Protein AF-A0A4R5VNE0-F1 (afdb_monomer_lite)

Sequence (208 aa):
MSFNKTAIFIFLSCILTQPATAQRQPKVSLSIEEKYRENFSKGFDPVEFLIIDNAGISSDTQGFDPKNGIFIMRLSNNSSTQYFYCAELNMLLKNGYHLESVNINTIRSGNADYFIVHMMRPIEYKDEITTCRLGRADEKSYLISVSNNKLKIIDRDFPKCGSSAEVIKTDDKIGYTVTDIFGGSVTDFLIINGKLEKQPTRLIEQEK

pLDDT: mean 75.96, std 16.78, range [35.69, 95.69]

Secondary structure (DSSP, 8-state):
----------------------PPPP---HHHHHHHHHHHHTSSS---EEEEETTS-BTTSTT--GGG-EEEEEP-SSS--EEEE-HHHHHHHHTT-EEEESSTT-EEETTEEEEEEEEEE-GGG-SS---BTTTB-EEEEEEEEEETTEEEEEESSSSPTTEEEEEEE-SS-EEEEEEETTTTEEEEEEEETTEEEEPPPEE-----

Foldseek 3Di:
DDDDDDDDDDPPPPPPPPPPPPPDQAPEDPVLLVVVLVVQVPDPFRQQKFKADSHRHTLPDPPGDPPRHIWIWGRDPPDDIATHGDPVVSVVVVLQKGWDDWGQEWWDDDQKIKIKTKIFHAPVSDPDPPDPPPPGTHIWMFIWMAGPSDIDTQDTQVPHRQWDWDFDDDPPFTFTWIARNPQQKTWTWTQDPNHTRIDDIDHNPDPD

Radius of gyration: 22.51 Å; chains: 1; bounding box: 47×83×71 Å

Structure (mmCIF, N/CA/C/O backbone):
data_AF-A0A4R5VNE0-F1
#
_entry.id   AF-A0A4R5VNE0-F1
#
loop_
_atom_site.group_PDB
_atom_site.id
_atom_site.type_symbol
_atom_site.label_atom_id
_atom_site.label_alt_id
_atom_site.label_comp_id
_atom_site.label_asym_id
_atom_site.label_entity_id
_atom_site.label_seq_id
_atom_site.pdbx_PDB_ins_code
_atom_site.Cartn_x
_atom_site.Cartn_y
_atom_site.Cartn_z
_atom_site.occupancy
_atom_site.B_iso_or_equiv
_atom_site.auth_seq_id
_atom_site.auth_comp_id
_atom_site.auth_asym_id
_atom_site.auth_atom_id
_atom_site.pdbx_PDB_model_num
ATOM 1 N N . MET A 1 1 ? -2.948 -65.669 36.071 1.00 37.44 1 MET A N 1
ATOM 2 C CA . MET A 1 1 ? -1.699 -65.052 35.574 1.00 37.44 1 MET A CA 1
ATOM 3 C C . MET A 1 1 ? -1.979 -64.403 34.230 1.00 37.44 1 MET A C 1
ATOM 5 O O . MET A 1 1 ? -2.619 -65.034 33.406 1.00 37.44 1 MET A O 1
ATOM 9 N N . SER A 1 2 ? -1.461 -63.187 34.039 1.00 36.97 2 SER A N 1
ATOM 10 C CA . SER A 1 2 ? -1.307 -62.480 32.758 1.00 36.97 2 SER A CA 1
ATOM 11 C C . SER A 1 2 ? -2.535 -61.784 32.143 1.00 36.97 2 SER A C 1
ATOM 13 O O . SER A 1 2 ? -3.227 -62.313 31.280 1.00 36.97 2 SER A O 1
ATOM 15 N N . PHE A 1 3 ? -2.708 -60.526 32.562 1.00 36.22 3 PHE A N 1
ATOM 16 C CA . PHE A 1 3 ? -3.395 -59.443 31.852 1.00 36.22 3 PHE A CA 1
ATOM 17 C C . PHE A 1 3 ? -2.715 -59.151 30.505 1.00 36.22 3 PHE A C 1
ATOM 19 O O . PHE A 1 3 ? -1.503 -58.938 30.489 1.00 36.22 3 PHE A O 1
ATOM 26 N N . ASN A 1 4 ? -3.475 -59.035 29.410 1.00 35.69 4 ASN A N 1
ATOM 27 C CA . ASN A 1 4 ? -2.963 -58.436 28.176 1.00 35.69 4 ASN A CA 1
ATOM 28 C C . ASN A 1 4 ? -3.384 -56.959 28.116 1.00 35.69 4 ASN A C 1
ATOM 30 O O . ASN A 1 4 ? -4.570 -56.631 28.120 1.00 35.69 4 ASN A O 1
ATOM 34 N N . LYS A 1 5 ? -2.385 -56.077 28.174 1.00 39.50 5 LYS A N 1
ATOM 35 C CA . LYS A 1 5 ? -2.513 -54.621 28.273 1.00 39.50 5 LYS A CA 1
ATOM 36 C C . LYS A 1 5 ? -2.620 -54.026 26.869 1.00 39.50 5 LYS A C 1
ATOM 38 O O . LYS A 1 5 ? -1.608 -53.881 26.190 1.00 39.50 5 LYS A O 1
ATOM 43 N N . THR A 1 6 ? -3.816 -53.623 26.457 1.00 50.38 6 THR A N 1
ATOM 44 C CA . THR A 1 6 ? -3.986 -52.758 25.282 1.00 50.38 6 THR A CA 1
ATOM 45 C C . THR A 1 6 ? -3.647 -51.326 25.692 1.00 50.38 6 THR A C 1
ATOM 47 O O . THR A 1 6 ? -4.446 -50.643 26.329 1.00 50.38 6 THR A O 1
ATOM 50 N N . ALA A 1 7 ? -2.428 -50.887 25.388 1.00 44.81 7 ALA A N 1
ATOM 51 C CA . ALA A 1 7 ? -2.002 -49.509 25.591 1.00 44.81 7 ALA A CA 1
ATOM 52 C C . ALA A 1 7 ? -2.629 -48.614 24.509 1.00 44.81 7 ALA A C 1
ATOM 54 O O . ALA A 1 7 ? -2.234 -48.657 23.347 1.00 44.81 7 ALA A O 1
ATOM 55 N N . ILE A 1 8 ? -3.616 -47.806 24.896 1.00 46.72 8 ILE A N 1
ATOM 56 C CA . ILE A 1 8 ? -4.142 -46.711 24.076 1.00 46.72 8 ILE A CA 1
ATOM 57 C C . ILE A 1 8 ? -3.175 -45.532 24.231 1.00 46.72 8 ILE A C 1
ATOM 59 O O . ILE A 1 8 ? -3.102 -44.910 25.290 1.00 46.72 8 ILE A O 1
ATOM 63 N N . PHE A 1 9 ? -2.412 -45.239 23.179 1.00 43.97 9 PHE A N 1
ATOM 64 C CA . PHE A 1 9 ? -1.618 -44.016 23.078 1.00 43.97 9 PHE A CA 1
ATOM 65 C C . PHE A 1 9 ? -2.552 -42.843 22.765 1.00 43.97 9 PHE A C 1
ATOM 67 O O . PHE A 1 9 ? -2.951 -42.640 21.620 1.00 43.97 9 PHE A O 1
ATOM 74 N N . ILE A 1 10 ? -2.911 -42.064 23.786 1.00 48.41 10 ILE A N 1
ATOM 75 C CA . ILE A 1 10 ? -3.562 -40.766 23.596 1.00 48.41 10 ILE A CA 1
ATOM 76 C C . ILE A 1 10 ? -2.466 -39.763 23.228 1.00 48.41 10 ILE A C 1
ATOM 78 O O . ILE A 1 10 ? -1.734 -39.279 24.089 1.00 48.41 10 ILE A O 1
ATOM 82 N N . PHE A 1 11 ? -2.339 -39.466 21.934 1.00 42.03 11 PHE A N 1
ATOM 83 C CA . PHE A 1 11 ? -1.572 -38.319 21.451 1.00 42.03 11 PHE A CA 1
ATOM 84 C C . PHE A 1 11 ? -2.339 -37.046 21.831 1.00 42.03 11 PHE A C 1
ATOM 86 O O . PHE A 1 11 ? -3.202 -36.565 21.099 1.00 42.03 11 PHE A O 1
ATOM 93 N N . LEU A 1 12 ? -2.054 -36.523 23.023 1.00 40.31 12 LEU A N 1
ATOM 94 C CA . LEU A 1 12 ? -2.499 -35.204 23.449 1.00 40.31 12 LEU A CA 1
ATOM 95 C C . LEU A 1 12 ? -1.665 -34.170 22.681 1.00 40.31 12 LEU A C 1
ATOM 97 O O . LEU A 1 12 ? -0.595 -33.747 23.114 1.00 40.31 12 LEU A O 1
ATOM 101 N N . SER A 1 13 ? -2.125 -33.813 21.485 1.00 42.69 13 SER A N 1
ATOM 102 C CA . SER A 1 13 ? -1.592 -32.690 20.725 1.00 42.69 13 SER A CA 1
ATOM 103 C C . SER A 1 13 ? -1.858 -31.404 21.508 1.00 42.69 13 SER A C 1
ATOM 105 O O . SER A 1 13 ? -2.943 -30.827 21.418 1.00 42.69 13 SER A O 1
ATOM 107 N N . CYS A 1 14 ? -0.869 -30.963 22.288 1.00 36.56 14 CYS A N 1
ATOM 108 C CA . CYS A 1 14 ? -0.757 -29.585 22.753 1.00 36.56 14 CYS A CA 1
ATOM 109 C C . CYS A 1 14 ? -0.686 -28.682 21.521 1.00 36.56 14 CYS A C 1
ATOM 111 O O . CYS A 1 14 ? 0.391 -28.389 21.000 1.00 36.56 14 CYS A O 1
ATOM 113 N N . ILE A 1 15 ? -1.850 -28.255 21.035 1.00 48.03 15 ILE A N 1
ATOM 114 C CA . ILE A 1 15 ? -1.958 -27.104 20.154 1.00 48.03 15 ILE A CA 1
ATOM 115 C C . ILE A 1 15 ? -1.509 -25.926 21.014 1.00 48.03 15 ILE A C 1
ATOM 117 O O . ILE A 1 15 ? -2.268 -25.399 21.823 1.00 48.03 15 ILE A O 1
ATOM 121 N N . LEU A 1 16 ? -0.235 -25.561 20.876 1.00 40.62 16 LEU A N 1
ATOM 122 C CA . LEU A 1 16 ? 0.291 -24.262 21.265 1.00 40.62 16 LEU A CA 1
ATOM 123 C C . LEU A 1 16 ? -0.480 -23.218 20.452 1.00 40.62 16 LEU A C 1
ATOM 125 O O . LEU A 1 16 ? -0.033 -22.771 19.397 1.00 40.62 16 LEU A O 1
ATOM 129 N N . THR A 1 17 ? -1.673 -22.851 20.916 1.00 41.00 17 THR A N 1
ATOM 130 C CA . THR A 1 17 ? -2.323 -21.616 20.505 1.00 41.00 17 THR A CA 1
ATOM 131 C C . THR A 1 17 ? -1.429 -20.503 21.018 1.00 41.00 17 THR A C 1
ATOM 133 O O . THR A 1 17 ? -1.504 -20.113 22.184 1.00 41.00 17 THR A O 1
ATOM 136 N N . GLN A 1 18 ? -0.518 -20.043 20.161 1.00 39.38 18 GLN A N 1
ATOM 137 C CA . GLN A 1 18 ? 0.157 -18.774 20.370 1.00 39.38 18 GLN A CA 1
ATOM 138 C C . GLN A 1 18 ? -0.942 -17.747 20.663 1.00 39.38 18 GLN A C 1
ATOM 140 O O . GLN A 1 18 ? -1.926 -17.703 19.913 1.00 39.38 18 GLN A O 1
ATOM 145 N N . PRO A 1 19 ? -0.847 -16.975 21.759 1.00 38.25 19 PRO A N 1
ATOM 146 C CA . PRO A 1 19 ? -1.805 -15.916 21.990 1.00 38.25 19 PRO A CA 1
ATOM 147 C C . PRO A 1 19 ? -1.716 -15.005 20.773 1.00 38.25 19 PRO A C 1
ATOM 149 O O . PRO A 1 19 ? -0.656 -14.449 20.490 1.00 38.25 19 PRO A O 1
ATOM 152 N N . ALA A 1 20 ? -2.814 -14.901 20.024 1.00 40.84 20 ALA A N 1
ATOM 153 C CA . ALA A 1 20 ? -2.980 -13.828 19.069 1.00 40.84 20 ALA A CA 1
ATOM 154 C C . ALA A 1 20 ? -2.752 -12.554 19.877 1.00 40.84 20 ALA A C 1
ATOM 156 O O . ALA A 1 20 ? -3.573 -12.203 20.725 1.00 40.84 20 ALA A O 1
ATOM 157 N N . THR A 1 21 ? -1.588 -11.926 19.715 1.00 42.38 21 THR A N 1
ATOM 158 C CA . THR A 1 21 ? -1.323 -10.622 20.299 1.00 42.38 21 THR A CA 1
ATOM 159 C C . THR A 1 21 ? -2.436 -9.729 19.791 1.00 42.38 21 THR A C 1
ATOM 161 O O . THR A 1 21 ? -2.470 -9.388 18.611 1.00 42.38 21 THR A O 1
ATOM 164 N N . ALA A 1 22 ? -3.393 -9.428 20.668 1.00 46.12 22 ALA A N 1
ATOM 165 C CA . ALA A 1 22 ? -4.425 -8.443 20.434 1.00 46.12 22 ALA A CA 1
ATOM 166 C C . ALA A 1 22 ? -3.697 -7.104 20.316 1.00 46.12 22 ALA A C 1
ATOM 168 O O . ALA A 1 22 ? -3.440 -6.415 21.305 1.00 46.12 22 ALA A O 1
ATOM 169 N N . GLN A 1 23 ? -3.232 -6.811 19.103 1.00 59.56 23 GLN A N 1
ATOM 170 C CA . GLN A 1 23 ? -2.530 -5.585 18.788 1.00 59.56 23 GLN A CA 1
ATOM 171 C C . GLN A 1 23 ? -3.521 -4.452 19.067 1.00 59.56 23 GLN A C 1
ATOM 173 O O . GLN A 1 23 ? -4.625 -4.445 18.519 1.00 59.56 23 GLN A O 1
ATOM 178 N N . ARG A 1 24 ? -3.174 -3.563 20.006 1.00 62.72 24 ARG A N 1
ATOM 179 C CA . ARG A 1 24 ? -4.064 -2.484 20.453 1.00 62.72 24 ARG A CA 1
ATOM 180 C C . ARG A 1 24 ? -4.468 -1.636 19.247 1.00 62.72 24 ARG A C 1
ATOM 182 O O . ARG A 1 24 ? -3.608 -1.279 18.445 1.00 62.72 24 ARG A O 1
ATOM 189 N N . GLN A 1 25 ? -5.760 -1.331 19.133 1.00 73.69 25 GLN A N 1
ATOM 190 C CA . GLN A 1 25 ? -6.230 -0.345 18.164 1.00 73.69 25 GLN A CA 1
ATOM 191 C C . GLN A 1 25 ? -5.541 1.005 18.414 1.00 73.69 25 GLN A C 1
ATOM 193 O O . GLN A 1 25 ? -5.200 1.297 19.570 1.00 73.69 25 GLN A O 1
ATOM 198 N N . PRO A 1 26 ? -5.313 1.809 17.360 1.00 79.94 26 PRO A N 1
ATOM 199 C CA . PRO A 1 26 ? -4.717 3.125 17.528 1.00 79.94 26 PRO A CA 1
ATOM 200 C C . PRO A 1 26 ? -5.601 3.992 18.428 1.00 79.94 26 PRO A C 1
ATOM 202 O O . PRO A 1 26 ? -6.823 3.835 18.471 1.00 79.94 26 PRO A O 1
ATOM 205 N N . LYS A 1 27 ? -4.984 4.913 19.171 1.00 82.06 27 LYS A N 1
ATOM 206 C CA . LYS A 1 27 ? -5.695 5.819 20.083 1.00 82.06 27 LYS A CA 1
ATOM 207 C C . LYS A 1 27 ? -6.215 7.037 19.319 1.00 82.06 27 LYS A C 1
ATOM 209 O O . LYS A 1 27 ? -5.796 8.158 19.585 1.00 82.06 27 LYS A O 1
ATOM 214 N N . VAL A 1 28 ? -7.100 6.808 18.355 1.00 81.25 28 VAL A N 1
ATOM 215 C CA . VAL A 1 28 ? -7.699 7.875 17.544 1.00 81.25 28 VAL A CA 1
ATOM 216 C C . VAL A 1 28 ? -8.994 8.337 18.204 1.00 81.25 28 VAL A C 1
ATOM 218 O O . VAL A 1 28 ? -9.805 7.515 18.626 1.00 81.25 28 VAL A O 1
ATOM 221 N N . SER A 1 29 ? -9.187 9.650 18.342 1.00 81.00 29 SER A N 1
ATOM 222 C CA . SER A 1 29 ? -10.466 10.199 18.800 1.00 81.00 29 SER A CA 1
ATOM 2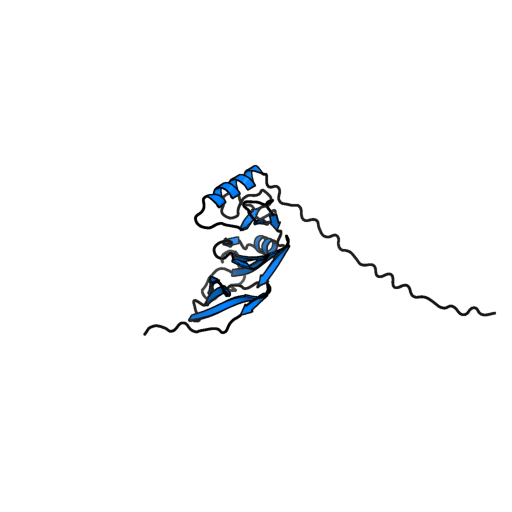23 C C . SER A 1 29 ? -11.463 10.283 17.646 1.00 81.00 29 SER A C 1
ATOM 225 O O . SER A 1 29 ? -11.081 10.550 16.507 1.00 81.00 29 SER A O 1
ATOM 227 N N . LEU A 1 30 ? -12.757 10.166 17.955 1.00 81.50 30 LEU A N 1
ATOM 228 C CA . LEU A 1 30 ? -13.832 10.340 16.968 1.00 81.50 30 LEU A CA 1
ATOM 229 C C . LEU A 1 30 ? -13.725 11.677 16.219 1.00 81.50 30 LEU A C 1
ATOM 231 O O . LEU A 1 30 ? -13.908 11.720 15.010 1.00 81.50 30 LEU A O 1
ATOM 235 N N . SER A 1 31 ? -13.319 12.747 16.907 1.00 81.12 31 SER A N 1
ATOM 236 C CA . SER A 1 31 ? -13.108 14.064 16.294 1.00 81.12 31 SER A CA 1
ATOM 237 C C . SER A 1 31 ? -12.011 14.083 15.221 1.00 81.12 31 SER A C 1
ATOM 239 O O . SER A 1 31 ? -12.103 14.842 14.257 1.00 81.12 31 SER A O 1
ATOM 241 N N . ILE A 1 32 ? -10.965 13.261 15.364 1.00 82.81 32 ILE A N 1
ATOM 242 C CA . ILE A 1 32 ? -9.914 13.122 14.349 1.00 82.81 32 ILE A CA 1
ATOM 243 C C . ILE A 1 32 ? -10.469 12.357 13.144 1.00 82.81 32 ILE A C 1
ATOM 245 O O . ILE A 1 32 ? -10.266 12.779 12.007 1.00 82.81 32 ILE A O 1
ATOM 249 N N . GLU A 1 33 ? -11.213 11.273 13.377 1.00 82.88 33 GLU A N 1
ATOM 250 C CA . GLU A 1 33 ? -11.866 10.515 12.304 1.00 82.88 33 GLU A CA 1
ATOM 251 C C . GLU A 1 33 ? -12.853 11.377 11.506 1.00 82.88 33 GLU A C 1
ATOM 253 O O . GLU A 1 33 ? -12.833 11.357 10.276 1.00 82.88 33 GLU A O 1
ATOM 258 N N . GLU A 1 34 ? -13.690 12.160 12.189 1.00 83.06 34 GLU A N 1
ATOM 259 C CA . GLU A 1 34 ? -14.649 13.086 11.577 1.00 83.06 34 GLU A CA 1
ATOM 260 C C . GLU A 1 34 ? -13.937 14.145 10.735 1.00 83.06 34 GLU A C 1
ATOM 262 O O . GLU A 1 34 ? -14.304 14.350 9.580 1.00 83.06 34 GLU A O 1
ATOM 267 N N . LYS A 1 35 ? -12.849 14.733 11.249 1.00 83.25 35 LYS A N 1
ATOM 268 C CA . LYS A 1 35 ? -12.019 15.676 10.488 1.00 83.25 35 LYS A CA 1
ATOM 269 C C . LYS A 1 35 ? -11.487 15.049 9.197 1.00 83.25 35 LYS A C 1
ATOM 271 O O . LYS A 1 35 ? -11.514 15.684 8.143 1.00 83.25 35 LYS A O 1
ATOM 276 N N . TYR A 1 36 ? -11.022 13.802 9.253 1.00 81.31 36 TYR A N 1
ATOM 277 C CA . TYR A 1 36 ? -10.571 13.100 8.054 1.00 81.31 36 TYR A CA 1
ATOM 278 C C . TYR A 1 36 ? -11.722 12.800 7.084 1.00 81.31 36 TYR A C 1
ATOM 280 O O . TYR A 1 36 ? -11.546 12.977 5.881 1.00 81.31 36 TYR A O 1
ATOM 288 N N . ARG A 1 37 ? -12.912 12.429 7.574 1.00 79.19 37 ARG A N 1
ATOM 289 C CA . ARG A 1 37 ? -14.115 12.220 6.741 1.00 79.19 37 ARG A CA 1
ATOM 290 C C . ARG A 1 37 ? -14.605 13.507 6.078 1.00 79.19 37 ARG A C 1
ATOM 292 O O . ARG A 1 37 ? -14.997 13.494 4.912 1.00 79.19 37 ARG A O 1
ATOM 299 N N . GLU A 1 38 ? -14.566 14.630 6.785 1.00 78.81 38 GLU A N 1
ATOM 300 C CA . GLU A 1 38 ? -14.915 15.935 6.222 1.00 78.81 38 GLU A CA 1
ATOM 301 C C . GLU A 1 38 ? -13.950 16.343 5.109 1.00 78.81 38 GLU A C 1
ATOM 303 O O . GLU A 1 38 ? -14.389 16.827 4.068 1.00 78.81 38 GLU A O 1
ATOM 308 N N . ASN A 1 39 ? -12.650 16.105 5.296 1.00 74.12 39 ASN A N 1
ATOM 309 C CA . ASN A 1 39 ? -11.653 16.355 4.257 1.00 74.12 39 ASN A CA 1
ATOM 310 C C . ASN A 1 39 ? -11.825 15.397 3.069 1.00 74.12 39 ASN A C 1
ATOM 312 O O . ASN A 1 39 ? -11.735 15.826 1.922 1.00 74.12 39 ASN A O 1
ATOM 316 N N . PHE A 1 40 ? -12.143 14.127 3.338 1.00 71.75 40 PHE A N 1
ATOM 317 C CA . PHE A 1 40 ? -12.434 13.111 2.325 1.00 71.75 40 PHE A CA 1
ATOM 318 C C . PHE A 1 40 ? -13.636 13.486 1.452 1.00 71.75 40 PHE A C 1
ATOM 320 O O . PHE A 1 40 ? -13.543 13.470 0.230 1.00 71.75 40 PHE A O 1
ATOM 327 N N . SER A 1 41 ? -14.760 13.867 2.066 1.00 65.31 41 SER A N 1
ATOM 328 C CA . SER A 1 41 ? -16.004 14.183 1.344 1.00 65.31 41 SER A CA 1
ATOM 329 C C . SER A 1 41 ? -15.912 15.424 0.447 1.00 65.31 41 SER A C 1
ATOM 331 O O . SER A 1 41 ? -16.750 15.600 -0.435 1.00 65.31 41 SER A O 1
ATOM 333 N N . LYS A 1 42 ? -14.901 16.275 0.658 1.00 61.97 42 LYS A N 1
ATOM 334 C CA . LYS A 1 42 ? -14.664 17.516 -0.095 1.00 61.97 42 LYS A CA 1
ATOM 335 C C . LYS A 1 42 ? -13.563 17.386 -1.162 1.00 61.97 42 LYS A C 1
ATOM 337 O O . LYS A 1 42 ? -13.329 18.350 -1.888 1.00 61.97 42 LYS A O 1
ATOM 342 N N . GLY A 1 43 ? -12.872 16.245 -1.241 1.00 56.81 43 GLY A N 1
ATOM 343 C CA . GLY A 1 43 ? -11.751 16.015 -2.161 1.00 56.81 43 GLY A CA 1
ATOM 344 C C . GLY A 1 43 ? -12.173 15.636 -3.587 1.00 56.81 43 GLY A C 1
ATOM 345 O O . GLY A 1 43 ? -13.237 15.062 -3.798 1.00 56.81 43 GLY A O 1
ATOM 346 N N . PHE A 1 44 ? -11.308 15.939 -4.566 1.00 43.69 44 PHE A N 1
ATOM 347 C CA . PHE A 1 44 ? -11.463 15.538 -5.978 1.00 43.69 44 PHE A CA 1
ATOM 348 C C . PHE A 1 44 ? -11.218 14.032 -6.202 1.00 43.69 44 PHE A C 1
ATOM 350 O O . PHE A 1 44 ? -11.719 13.479 -7.176 1.00 43.69 44 PHE A O 1
ATOM 357 N N . ASP A 1 45 ? -10.502 13.384 -5.275 1.00 52.12 45 ASP A N 1
ATOM 358 C CA . ASP A 1 45 ? -10.266 11.940 -5.224 1.00 52.12 45 ASP A CA 1
ATOM 359 C C . ASP A 1 45 ? -10.622 11.410 -3.823 1.00 52.12 45 ASP A C 1
ATOM 361 O O . ASP A 1 45 ? -10.051 11.872 -2.827 1.00 52.12 45 ASP A O 1
ATOM 365 N N . PRO A 1 46 ? -11.558 10.454 -3.694 1.00 54.88 46 PRO A N 1
ATOM 366 C CA . PRO A 1 46 ? -11.895 9.865 -2.409 1.00 54.88 46 PRO A CA 1
ATOM 367 C C . PRO A 1 46 ? -10.749 8.964 -1.922 1.00 54.88 46 PRO A C 1
ATOM 369 O O . PRO A 1 46 ? -10.664 7.788 -2.268 1.00 54.88 46 PRO A O 1
ATOM 372 N N . VAL A 1 47 ? -9.887 9.513 -1.066 1.00 55.69 47 VAL A N 1
ATOM 373 C CA . VAL A 1 47 ? -8.843 8.788 -0.323 1.00 55.69 47 VAL A CA 1
ATOM 374 C C . VAL A 1 47 ? -9.464 7.788 0.661 1.00 55.69 47 VAL A C 1
ATOM 376 O O . VAL A 1 47 ? -9.823 8.125 1.788 1.00 55.69 47 VAL A O 1
ATOM 379 N N . GLU A 1 48 ? -9.629 6.535 0.243 1.00 74.94 48 GLU A N 1
ATOM 380 C CA . GLU A 1 48 ? -10.239 5.502 1.091 1.00 74.94 48 GLU A CA 1
ATOM 381 C C . GLU A 1 48 ? -9.288 5.015 2.198 1.00 74.94 48 GLU A C 1
ATOM 383 O O . GLU A 1 48 ? -9.748 4.548 3.242 1.00 74.94 48 GLU A O 1
ATOM 388 N N . PHE A 1 49 ? -7.973 5.170 2.010 1.00 81.75 49 PHE A N 1
ATOM 389 C CA . PHE A 1 49 ? -6.954 4.669 2.928 1.00 81.75 49 PHE A CA 1
ATOM 390 C C . PHE A 1 49 ? -5.958 5.754 3.338 1.00 81.75 49 PHE A C 1
ATOM 392 O O . PHE A 1 49 ? -5.379 6.444 2.508 1.00 81.75 49 PHE A O 1
ATOM 399 N N . LEU A 1 50 ? -5.705 5.871 4.637 1.00 83.38 50 LEU A N 1
ATOM 400 C CA . LEU A 1 50 ? -4.678 6.738 5.208 1.00 83.38 50 LEU A CA 1
ATOM 401 C C . LEU A 1 50 ? -3.708 5.901 6.028 1.00 83.38 50 LEU A C 1
ATOM 403 O O . LEU A 1 50 ? -4.115 4.947 6.686 1.00 83.38 50 LEU A O 1
ATOM 407 N N . ILE A 1 51 ? -2.431 6.267 6.029 1.00 86.12 51 ILE A N 1
ATOM 408 C CA . ILE A 1 51 ? -1.486 5.729 7.006 1.00 86.12 51 ILE A CA 1
ATOM 409 C C . ILE A 1 51 ? -1.389 6.724 8.147 1.00 86.12 51 ILE A C 1
ATOM 411 O O . ILE A 1 51 ? -1.069 7.889 7.938 1.00 86.12 51 ILE A O 1
ATOM 415 N N . ILE A 1 52 ? -1.677 6.243 9.349 1.00 87.38 52 ILE A N 1
ATOM 416 C CA . ILE A 1 52 ? -1.646 7.026 10.576 1.00 87.38 52 ILE A CA 1
ATOM 417 C C . ILE A 1 52 ? -0.684 6.402 11.578 1.00 87.38 52 ILE A C 1
ATOM 419 O O . ILE A 1 52 ? -0.443 5.192 11.558 1.00 87.38 52 ILE A O 1
ATOM 423 N N . ASP A 1 53 ? -0.142 7.214 12.473 1.00 88.62 53 ASP A N 1
ATOM 424 C CA . ASP A 1 53 ? 0.560 6.714 13.647 1.00 88.62 53 ASP A CA 1
ATOM 425 C C . ASP A 1 53 ? -0.428 6.290 14.749 1.00 88.62 53 ASP A C 1
ATOM 427 O O . ASP A 1 53 ? -1.654 6.351 14.614 1.00 88.62 53 ASP A O 1
ATOM 431 N N . ASN A 1 54 ? 0.111 5.842 15.879 1.00 88.56 54 ASN A N 1
ATOM 432 C CA . ASN A 1 54 ? -0.686 5.408 17.022 1.00 88.56 54 ASN A CA 1
ATOM 433 C C . ASN A 1 54 ? -1.504 6.536 17.696 1.00 88.56 54 ASN A C 1
ATOM 435 O O . ASN A 1 54 ? -2.394 6.232 18.495 1.00 88.56 54 ASN A O 1
ATOM 439 N N . ALA A 1 55 ? -1.208 7.809 17.409 1.00 87.25 55 ALA A N 1
ATOM 440 C CA . ALA A 1 55 ? -1.959 8.977 17.873 1.00 87.25 55 ALA A CA 1
ATOM 441 C C . ALA A 1 55 ? -3.023 9.441 16.857 1.00 87.25 55 ALA A C 1
ATOM 443 O O . ALA A 1 55 ? -3.767 10.380 17.136 1.00 87.25 55 ALA A O 1
ATOM 444 N N . GLY A 1 56 ? -3.125 8.778 15.700 1.00 86.62 56 GLY A N 1
ATOM 445 C CA . GLY A 1 56 ? -4.066 9.143 14.644 1.00 86.62 56 GLY A CA 1
ATOM 446 C C . GLY A 1 56 ? -3.575 10.259 13.730 1.00 86.62 56 GLY A C 1
ATOM 447 O O . GLY A 1 56 ? -4.374 10.795 12.970 1.00 86.62 56 GLY A O 1
ATOM 448 N N . ILE A 1 57 ? -2.293 10.618 13.795 1.00 86.75 57 ILE A N 1
ATOM 449 C CA . ILE A 1 57 ? -1.697 11.632 12.927 1.00 86.75 57 ILE A CA 1
ATOM 450 C C . ILE A 1 57 ? -1.354 10.966 11.593 1.00 86.75 57 ILE A C 1
ATOM 452 O O . ILE A 1 57 ? -0.754 9.895 11.578 1.00 86.75 57 ILE A O 1
ATOM 456 N N . SER A 1 58 ? -1.757 11.572 10.477 1.00 85.00 58 SER A N 1
ATOM 457 C CA . SER A 1 58 ? -1.514 11.043 9.129 1.00 85.00 58 SER A CA 1
ATOM 458 C C . SER A 1 58 ? -0.067 11.258 8.687 1.00 85.00 58 SER A C 1
ATOM 460 O O . SER A 1 58 ? 0.559 12.259 9.035 1.00 85.00 58 SER A O 1
ATOM 462 N N . SER A 1 59 ? 0.456 10.328 7.893 1.00 80.56 59 SER A N 1
ATOM 463 C CA . SER A 1 59 ? 1.841 10.304 7.410 1.00 80.56 59 SER A CA 1
ATOM 464 C C . SER A 1 59 ? 2.273 11.526 6.598 1.00 80.56 59 SER A C 1
ATOM 466 O O . SER A 1 59 ? 3.463 11.796 6.490 1.00 80.56 59 SER A O 1
ATOM 468 N N . ASP A 1 60 ? 1.322 12.251 6.016 1.00 76.75 60 ASP A N 1
ATOM 469 C CA . ASP A 1 60 ? 1.526 13.485 5.248 1.00 76.75 60 ASP A CA 1
ATOM 470 C C . ASP A 1 60 ? 1.520 14.755 6.120 1.00 76.75 60 ASP A C 1
ATOM 472 O O . ASP A 1 60 ? 1.701 15.861 5.612 1.00 76.75 60 ASP A O 1
ATOM 476 N N . THR A 1 61 ? 1.321 14.623 7.435 1.00 79.12 61 THR A N 1
ATOM 477 C CA . THR A 1 61 ? 1.220 15.762 8.355 1.00 79.12 61 THR A CA 1
ATOM 478 C C . THR A 1 61 ? 2.440 15.910 9.259 1.00 79.12 61 THR A C 1
ATOM 480 O O . THR A 1 61 ? 3.083 14.942 9.671 1.00 79.12 61 THR A O 1
ATOM 483 N N . GLN A 1 62 ? 2.756 17.160 9.609 1.00 79.31 62 GLN A N 1
ATOM 484 C CA . GLN A 1 62 ? 3.804 17.459 10.579 1.00 79.31 62 GLN A CA 1
ATOM 485 C C . GLN A 1 62 ? 3.426 16.887 11.953 1.00 79.31 62 GLN A C 1
ATOM 487 O O . GLN A 1 62 ? 2.340 17.153 12.464 1.00 79.31 62 GLN A O 1
ATOM 492 N N . GLY A 1 63 ? 4.344 16.134 12.562 1.00 81.56 63 GLY A N 1
ATOM 493 C CA . GLY A 1 63 ? 4.137 15.498 13.868 1.00 81.56 63 GLY A CA 1
ATOM 494 C C . GLY A 1 63 ? 3.829 14.002 13.809 1.00 81.56 63 GLY A C 1
ATOM 495 O O . GLY A 1 63 ? 3.737 13.389 14.866 1.00 81.56 63 GLY A O 1
ATOM 496 N N . PHE A 1 64 ? 3.725 13.417 12.611 1.00 83.88 64 PHE A N 1
ATOM 497 C CA . PHE A 1 64 ? 3.659 11.968 12.436 1.00 83.88 64 PHE A CA 1
ATOM 498 C C . PHE A 1 64 ? 4.882 11.280 13.059 1.00 83.88 64 PHE A C 1
ATOM 500 O O . PHE A 1 64 ? 6.021 11.566 12.674 1.00 83.88 64 PHE A O 1
ATOM 507 N N . ASP A 1 65 ? 4.654 10.360 14.001 1.00 85.44 65 ASP A N 1
ATOM 508 C CA . ASP A 1 65 ? 5.716 9.588 14.652 1.00 85.44 65 ASP A CA 1
ATOM 509 C C . ASP A 1 65 ? 5.566 8.074 14.406 1.00 85.44 65 ASP A C 1
ATOM 511 O O . ASP A 1 65 ? 4.851 7.376 15.138 1.00 85.44 65 ASP A O 1
ATOM 515 N N . PRO A 1 66 ? 6.302 7.505 13.431 1.00 80.06 66 PRO A N 1
ATOM 516 C CA . PRO A 1 66 ? 6.212 6.083 13.119 1.00 80.06 66 PRO A CA 1
ATOM 517 C C . PRO A 1 66 ? 6.823 5.174 14.200 1.00 80.06 66 PRO A C 1
ATOM 519 O O . PRO A 1 66 ? 6.639 3.955 14.141 1.00 80.06 66 PRO A O 1
ATOM 522 N N . LYS A 1 67 ? 7.547 5.712 15.200 1.00 79.31 67 LYS A N 1
ATOM 523 C CA . LYS A 1 67 ? 8.258 4.904 16.214 1.00 79.31 67 LYS A CA 1
ATOM 524 C C . LYS A 1 67 ? 7.319 4.044 17.051 1.00 79.31 67 LYS A C 1
ATOM 526 O O . LYS A 1 67 ? 7.682 2.936 17.448 1.00 79.31 67 LYS A O 1
ATOM 531 N N . ASN A 1 68 ? 6.107 4.538 17.287 1.00 76.12 68 ASN A N 1
ATOM 532 C CA . ASN A 1 68 ? 5.083 3.850 18.075 1.00 76.12 68 ASN A CA 1
ATOM 533 C C . ASN A 1 68 ? 4.203 2.911 17.236 1.00 76.12 68 ASN A C 1
ATOM 535 O O . ASN A 1 68 ? 3.251 2.324 17.751 1.00 76.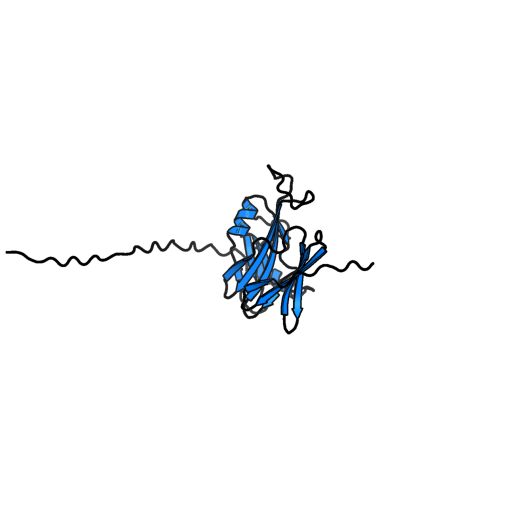12 68 ASN A O 1
ATOM 539 N N . GLY A 1 69 ? 4.564 2.731 15.966 1.00 82.19 69 GLY A N 1
ATOM 540 C CA . GLY A 1 69 ? 3.858 1.910 15.004 1.00 82.19 69 GLY A CA 1
ATOM 541 C C . GLY A 1 69 ? 2.846 2.698 14.183 1.00 82.19 69 GLY A C 1
ATOM 542 O O . GLY A 1 69 ? 2.309 3.717 14.618 1.00 82.19 69 GLY A O 1
ATOM 543 N N . ILE A 1 70 ? 2.597 2.184 12.984 1.00 87.31 70 ILE A N 1
ATOM 544 C CA . ILE A 1 70 ? 1.644 2.724 12.025 1.00 87.31 70 ILE A CA 1
ATOM 545 C C . ILE A 1 70 ? 0.472 1.777 11.814 1.00 87.31 70 ILE A C 1
ATOM 547 O O . ILE A 1 70 ? 0.593 0.548 11.930 1.00 87.31 70 ILE A O 1
ATOM 551 N N . PHE A 1 71 ? -0.642 2.375 11.424 1.00 89.06 71 PHE A N 1
ATOM 552 C CA . PHE A 1 71 ? -1.878 1.705 11.076 1.00 89.06 71 PHE A CA 1
ATOM 553 C C . PHE A 1 71 ? -2.380 2.241 9.742 1.00 89.06 71 PHE A C 1
ATOM 555 O O . PHE A 1 71 ? -2.282 3.431 9.458 1.00 89.06 71 PHE A O 1
ATOM 562 N N . ILE A 1 72 ? -2.948 1.355 8.934 1.00 89.06 72 ILE A N 1
ATOM 563 C CA . ILE A 1 72 ? -3.718 1.743 7.760 1.00 89.06 72 ILE A CA 1
ATOM 564 C C . ILE A 1 72 ? -5.153 1.958 8.228 1.00 89.06 72 ILE A C 1
ATOM 566 O O . ILE A 1 72 ? -5.817 1.026 8.681 1.00 89.06 72 ILE A O 1
ATOM 570 N N . MET A 1 73 ? -5.604 3.200 8.161 1.00 87.44 73 MET A N 1
ATOM 571 C CA . MET A 1 73 ? -6.961 3.621 8.447 1.00 87.44 73 MET A CA 1
ATOM 572 C C . MET A 1 73 ? -7.778 3.593 7.161 1.00 87.44 73 MET A C 1
ATOM 574 O O . MET A 1 73 ? -7.430 4.267 6.197 1.00 87.44 73 MET A O 1
ATOM 578 N N . ARG A 1 74 ? -8.883 2.849 7.157 1.00 85.12 74 ARG A N 1
ATOM 579 C CA . ARG A 1 74 ? -9.885 2.908 6.093 1.00 85.12 74 ARG A CA 1
ATOM 580 C C . ARG A 1 74 ? -11.011 3.848 6.493 1.00 85.12 74 ARG A C 1
ATOM 582 O O . ARG A 1 74 ? -11.715 3.586 7.474 1.00 85.12 74 ARG A O 1
ATOM 589 N N . LEU A 1 75 ? -11.190 4.902 5.708 1.00 79.38 75 LEU A N 1
ATOM 590 C CA . LEU A 1 75 ? -12.319 5.815 5.813 1.00 79.38 75 LEU A CA 1
ATOM 591 C C . LEU A 1 75 ? -13.494 5.269 5.001 1.00 79.38 75 LEU A C 1
ATOM 593 O O . LEU A 1 75 ? -13.333 4.741 3.907 1.00 79.38 75 LEU A O 1
ATOM 597 N N . SER A 1 76 ? -14.699 5.401 5.539 1.00 71.62 76 SER A N 1
ATOM 598 C CA . SER A 1 76 ? -15.933 5.031 4.849 1.00 71.62 76 SER A CA 1
ATOM 599 C C . SER A 1 76 ? -16.988 6.066 5.171 1.00 71.62 76 SER A C 1
ATOM 601 O O . SER A 1 76 ? -17.124 6.441 6.330 1.00 71.62 76 SER A O 1
ATOM 603 N N . ASN A 1 77 ? -17.768 6.498 4.183 1.00 63.84 77 ASN A N 1
ATOM 604 C CA . ASN A 1 77 ? -18.831 7.483 4.403 1.00 63.84 77 ASN A CA 1
ATOM 605 C C . ASN A 1 77 ? -19.923 6.975 5.358 1.00 63.84 77 ASN A C 1
ATOM 607 O O . ASN A 1 77 ? -20.496 7.770 6.094 1.00 63.84 77 ASN A O 1
ATOM 611 N N . ASN A 1 78 ? -20.173 5.659 5.392 1.00 58.78 78 ASN A N 1
ATOM 612 C CA . ASN A 1 78 ? -21.370 5.080 6.019 1.00 58.78 78 ASN A CA 1
ATOM 613 C C . ASN A 1 78 ? -21.079 3.964 7.042 1.00 58.78 78 ASN A C 1
ATOM 615 O O . ASN A 1 78 ? -22.014 3.356 7.557 1.00 58.78 78 ASN A O 1
ATOM 619 N N . SER A 1 79 ? -19.812 3.648 7.331 1.00 62.91 79 SER A N 1
ATOM 620 C CA . SER A 1 79 ? -19.448 2.605 8.306 1.00 62.91 79 SER A CA 1
ATOM 621 C C . SER A 1 79 ? -18.442 3.098 9.340 1.00 62.91 79 SER A C 1
ATOM 623 O O . SER A 1 79 ? -17.823 4.149 9.169 1.00 62.91 79 SER A O 1
ATOM 625 N N . SER A 1 80 ? -18.255 2.317 10.408 1.00 75.19 80 SER A N 1
ATOM 626 C CA . SER A 1 80 ? -17.179 2.523 11.383 1.00 75.19 80 SER A CA 1
ATOM 627 C C . SER A 1 80 ? -15.820 2.570 10.684 1.00 75.19 80 SER A C 1
ATOM 629 O O . SER A 1 80 ? -15.569 1.763 9.781 1.00 75.19 80 SER A O 1
ATOM 631 N N . THR A 1 81 ? -14.955 3.487 11.114 1.00 82.31 81 THR A N 1
ATOM 632 C CA . THR A 1 81 ? -13.555 3.543 10.678 1.00 82.31 81 THR A CA 1
ATOM 633 C C . THR A 1 81 ? -12.873 2.224 11.019 1.00 82.31 81 THR A C 1
ATOM 635 O O . THR A 1 81 ? -13.138 1.627 12.065 1.00 82.31 81 THR A O 1
ATOM 638 N N . GLN A 1 82 ? -12.034 1.728 10.112 1.00 86.12 82 GLN A N 1
ATOM 639 C CA . GLN A 1 82 ? -11.321 0.469 10.317 1.00 86.12 82 GLN A CA 1
ATOM 640 C C . GLN A 1 82 ? -9.827 0.722 10.376 1.00 86.12 82 GLN A C 1
ATOM 642 O O . GLN A 1 82 ? -9.302 1.531 9.615 1.00 86.12 82 GLN A O 1
ATOM 647 N N . TYR A 1 83 ? -9.149 -0.009 11.254 1.00 88.31 83 TYR A N 1
ATOM 648 C CA . TYR A 1 83 ? -7.716 0.117 11.469 1.00 88.31 83 TYR A CA 1
ATOM 649 C C . TYR A 1 83 ? -7.033 -1.217 11.231 1.00 88.31 83 TYR A C 1
ATOM 651 O O . TYR A 1 83 ? -7.403 -2.235 11.820 1.00 88.31 83 TYR A O 1
ATOM 659 N N . PHE A 1 84 ? -6.005 -1.198 10.393 1.00 88.81 84 PHE A N 1
ATOM 660 C CA . PHE A 1 84 ? -5.238 -2.374 10.026 1.00 88.81 84 PHE A CA 1
ATOM 661 C C . PHE A 1 84 ? -3.784 -2.198 10.423 1.00 88.81 84 PHE A C 1
ATOM 663 O O . PHE A 1 84 ? -3.114 -1.254 10.008 1.00 88.81 84 PHE A O 1
ATOM 670 N N . TYR A 1 85 ? -3.276 -3.143 11.205 1.00 88.50 85 TYR A N 1
ATOM 671 C CA . TYR A 1 85 ? -1.855 -3.231 11.495 1.00 88.50 85 TYR A CA 1
ATOM 672 C C . TYR A 1 85 ? -1.166 -4.117 10.452 1.00 88.50 85 TYR A C 1
ATOM 674 O O . TYR A 1 85 ? -1.607 -5.240 10.203 1.00 88.50 85 TYR A O 1
ATOM 682 N N . CYS A 1 86 ? -0.063 -3.639 9.875 1.00 87.94 86 CYS A N 1
ATOM 683 C CA . CYS A 1 86 ? 0.790 -4.435 8.996 1.00 87.94 86 CYS A CA 1
ATOM 684 C C . CYS A 1 86 ? 2.200 -4.530 9.587 1.00 87.94 86 CYS A C 1
ATOM 686 O O . CYS A 1 86 ? 2.950 -3.552 9.574 1.00 87.94 86 CYS A O 1
ATOM 688 N N . ALA A 1 87 ? 2.559 -5.705 10.113 1.00 88.56 87 ALA A N 1
ATOM 689 C CA . ALA A 1 87 ? 3.854 -5.932 10.758 1.00 88.56 87 ALA A CA 1
ATOM 690 C C . ALA A 1 87 ? 5.034 -5.659 9.812 1.00 88.56 87 ALA A C 1
ATOM 692 O O . ALA A 1 87 ? 6.043 -5.099 10.233 1.00 88.56 87 ALA A O 1
ATOM 693 N N . GLU A 1 88 ? 4.883 -6.009 8.533 1.00 89.88 88 GLU A N 1
ATOM 694 C CA . GLU A 1 88 ? 5.929 -5.847 7.525 1.00 89.88 88 GLU A CA 1
ATOM 695 C C . GLU A 1 88 ? 6.225 -4.366 7.241 1.00 89.88 88 GLU A C 1
ATOM 697 O O . GLU A 1 88 ? 7.377 -3.949 7.341 1.00 89.88 88 GLU A O 1
ATOM 702 N N . LEU A 1 89 ? 5.196 -3.537 7.020 1.00 87.81 89 LEU A N 1
ATOM 703 C CA . LEU A 1 89 ? 5.381 -2.090 6.827 1.00 87.81 89 LEU A CA 1
ATOM 704 C C . LEU A 1 89 ? 5.971 -1.420 8.077 1.00 87.81 89 LEU A C 1
ATOM 706 O O . LEU A 1 89 ? 6.862 -0.579 7.988 1.00 87.81 89 LEU A O 1
ATOM 710 N N . ASN A 1 90 ? 5.521 -1.836 9.262 1.00 87.69 90 ASN A N 1
ATOM 711 C CA . ASN A 1 90 ? 6.062 -1.347 10.530 1.00 87.69 90 ASN A CA 1
ATOM 712 C C . ASN A 1 90 ? 7.547 -1.696 10.710 1.00 87.69 90 ASN A C 1
ATOM 714 O O . ASN A 1 90 ? 8.312 -0.899 11.251 1.00 87.69 90 ASN A O 1
ATOM 718 N N . MET A 1 91 ? 7.960 -2.886 10.276 1.00 87.62 91 MET A N 1
ATOM 719 C CA . MET A 1 91 ? 9.360 -3.303 10.306 1.00 87.62 91 MET A CA 1
ATOM 720 C C . MET A 1 91 ? 10.211 -2.466 9.346 1.00 87.62 91 MET A C 1
ATOM 722 O O . MET A 1 91 ? 11.303 -2.050 9.725 1.00 87.62 91 MET A O 1
ATOM 726 N N . LEU A 1 92 ? 9.709 -2.164 8.144 1.00 85.44 92 LEU A N 1
ATOM 727 C CA . LEU A 1 92 ? 10.409 -1.289 7.200 1.00 85.44 92 LEU A CA 1
ATOM 728 C C . LEU A 1 92 ? 10.643 0.108 7.783 1.00 85.44 92 LEU A C 1
ATOM 730 O O . LEU A 1 92 ? 11.766 0.604 7.733 1.00 85.44 92 LEU A O 1
ATOM 734 N N . LEU A 1 93 ? 9.637 0.714 8.418 1.00 82.06 93 LEU A N 1
ATOM 735 C CA . LEU A 1 93 ? 9.808 2.023 9.063 1.00 82.06 93 LEU A CA 1
ATOM 736 C C . LEU A 1 93 ? 10.889 2.007 10.149 1.00 82.06 93 LEU A C 1
ATOM 738 O O . LEU A 1 93 ? 11.725 2.905 10.220 1.00 82.06 93 LEU A O 1
ATOM 742 N N . LYS A 1 94 ? 10.924 0.951 10.971 1.00 81.50 94 LYS A N 1
ATOM 743 C CA . LYS A 1 94 ? 11.972 0.770 11.990 1.00 81.50 94 LYS A CA 1
ATOM 744 C C . LYS A 1 94 ? 13.368 0.615 11.385 1.00 81.50 94 LYS A C 1
ATOM 746 O O . LYS A 1 94 ? 14.345 0.970 12.033 1.00 81.50 94 LYS A O 1
ATOM 751 N N . ASN A 1 95 ? 13.447 0.133 10.149 1.00 79.94 95 ASN A N 1
ATOM 752 C CA . ASN A 1 95 ? 14.684 -0.030 9.389 1.00 79.94 95 ASN A CA 1
ATOM 753 C C . ASN A 1 95 ? 15.021 1.198 8.518 1.00 79.94 95 ASN A C 1
ATOM 755 O O . ASN A 1 95 ? 15.828 1.090 7.595 1.00 79.94 95 ASN A O 1
ATOM 759 N N . GLY A 1 96 ? 14.416 2.358 8.795 1.00 76.81 96 GLY A N 1
ATOM 760 C CA . GLY A 1 96 ? 14.764 3.631 8.159 1.00 76.81 96 GLY A CA 1
ATOM 761 C C . GLY A 1 96 ? 14.093 3.890 6.810 1.00 76.81 96 GLY A C 1
ATOM 762 O O . GLY A 1 96 ? 14.451 4.857 6.139 1.00 76.81 96 GLY A O 1
ATOM 763 N N . TYR A 1 97 ? 13.126 3.064 6.400 1.00 82.06 97 TYR A N 1
ATOM 764 C CA . TYR A 1 97 ? 12.242 3.443 5.300 1.00 82.06 97 TYR A CA 1
ATOM 765 C C . TYR A 1 97 ? 11.269 4.527 5.775 1.00 82.06 97 TYR A C 1
ATOM 767 O O . TYR A 1 97 ? 10.863 4.553 6.935 1.00 82.06 97 TYR A O 1
ATOM 775 N N . HIS A 1 98 ? 10.860 5.397 4.866 1.00 79.38 98 HIS A N 1
ATOM 776 C CA . HIS A 1 98 ? 9.744 6.316 5.023 1.00 79.38 98 HIS A CA 1
ATOM 777 C C . HIS A 1 98 ? 8.703 6.037 3.945 1.00 79.38 98 HIS A C 1
ATOM 779 O O . HIS A 1 98 ? 8.970 5.379 2.940 1.00 79.38 98 HIS A O 1
ATOM 785 N N . LEU A 1 99 ? 7.488 6.497 4.197 1.00 78.69 99 LEU A N 1
ATOM 786 C CA . LEU A 1 99 ? 6.370 6.353 3.285 1.00 78.69 99 LEU A CA 1
ATOM 787 C C . LEU A 1 99 ? 6.397 7.482 2.247 1.00 78.69 99 LEU A C 1
ATOM 789 O O . LEU A 1 99 ? 6.532 8.638 2.637 1.00 78.69 99 LEU A O 1
ATOM 793 N N . GLU A 1 100 ? 6.224 7.160 0.965 1.00 76.50 100 GLU A N 1
ATOM 794 C CA . GLU A 1 100 ? 6.052 8.174 -0.088 1.00 76.50 100 GLU A CA 1
ATOM 795 C C . GLU A 1 100 ? 4.586 8.393 -0.452 1.00 76.50 100 GLU A C 1
ATOM 797 O O . GLU A 1 100 ? 4.123 9.528 -0.530 1.00 76.50 100 GLU A O 1
ATOM 802 N N . SER A 1 101 ? 3.841 7.316 -0.714 1.00 67.88 101 SER A N 1
ATOM 803 C CA . SER A 1 101 ? 2.466 7.430 -1.200 1.00 67.88 101 SER A CA 1
ATOM 804 C C . SER A 1 101 ? 1.636 6.175 -0.930 1.00 67.88 101 SER A C 1
ATOM 806 O O . SER A 1 101 ? 2.159 5.062 -0.825 1.00 67.88 101 SER A O 1
ATOM 808 N N . VAL A 1 102 ? 0.322 6.379 -0.779 1.00 60.97 102 VAL A N 1
ATOM 809 C CA . VAL A 1 102 ? -0.663 5.321 -0.464 1.00 60.97 102 VAL A CA 1
ATOM 810 C C . VAL A 1 102 ? -1.895 5.363 -1.377 1.00 60.97 102 VAL A C 1
ATOM 812 O O . VAL A 1 102 ? -2.626 4.382 -1.447 1.00 60.97 102 VAL A O 1
ATOM 815 N N . ASN A 1 103 ? -2.163 6.469 -2.085 1.00 56.53 103 ASN A N 1
ATOM 816 C CA . ASN A 1 103 ? -3.546 6.755 -2.498 1.00 56.53 103 ASN A CA 1
ATOM 817 C C . ASN A 1 103 ? -3.874 6.806 -3.981 1.00 56.53 103 ASN A C 1
ATOM 819 O O . ASN A 1 103 ? -5.035 6.597 -4.318 1.00 56.53 103 ASN A O 1
ATOM 823 N N . ILE A 1 104 ? -2.917 7.046 -4.874 1.00 57.25 104 ILE A N 1
ATOM 824 C CA . ILE A 1 104 ? -3.259 7.362 -6.273 1.00 57.25 104 ILE A CA 1
ATOM 825 C C . ILE A 1 104 ? -3.811 6.171 -7.077 1.00 57.25 104 ILE A C 1
ATOM 827 O O . ILE A 1 104 ? -4.207 6.337 -8.221 1.00 57.25 104 ILE A O 1
ATOM 831 N N . ASN A 1 105 ? -3.862 4.974 -6.486 1.00 68.56 105 ASN A N 1
ATOM 832 C CA . ASN A 1 105 ? -4.075 3.718 -7.200 1.00 68.56 105 ASN A CA 1
ATOM 833 C C . ASN A 1 105 ? -5.025 2.745 -6.467 1.00 68.56 105 ASN A C 1
ATOM 835 O O . ASN A 1 105 ? -4.838 1.526 -6.510 1.00 68.56 105 ASN A O 1
ATOM 839 N N . THR A 1 106 ? -6.036 3.256 -5.755 1.00 79.75 106 THR A N 1
ATOM 840 C CA . THR A 1 106 ? -7.011 2.392 -5.059 1.00 79.75 106 THR A CA 1
ATOM 841 C C . THR A 1 106 ? -8.059 1.825 -6.024 1.00 79.75 106 THR A C 1
ATOM 843 O O . THR A 1 106 ? -8.637 2.539 -6.839 1.00 79.75 106 THR A O 1
ATOM 846 N N . ILE A 1 107 ? -8.344 0.529 -5.907 1.00 85.75 107 ILE A N 1
ATOM 847 C CA . ILE A 1 107 ? -9.251 -0.233 -6.765 1.00 85.75 107 ILE A CA 1
ATOM 848 C C . ILE A 1 107 ? -10.195 -1.073 -5.909 1.00 85.75 107 ILE A C 1
ATOM 850 O O . ILE A 1 107 ? -9.745 -1.767 -5.007 1.00 85.75 107 ILE A O 1
ATOM 854 N N . ARG A 1 108 ? -11.492 -1.102 -6.234 1.00 84.88 108 ARG A N 1
ATOM 855 C CA . ARG A 1 108 ? -12.475 -1.955 -5.545 1.00 84.88 108 ARG A CA 1
ATOM 856 C C . ARG A 1 108 ? -13.000 -3.062 -6.446 1.00 84.88 108 ARG A C 1
ATOM 858 O O . ARG A 1 108 ? -13.690 -2.766 -7.415 1.00 84.88 108 ARG A O 1
ATOM 865 N N . SER A 1 109 ? -12.727 -4.317 -6.093 1.00 82.75 109 SER A N 1
ATOM 866 C CA . SER A 1 109 ? -13.188 -5.507 -6.818 1.00 82.75 109 SER A CA 1
ATOM 867 C C . SER A 1 109 ? -13.947 -6.439 -5.875 1.00 82.75 109 SER A C 1
ATOM 869 O O . SER A 1 109 ? -13.399 -6.935 -4.889 1.00 82.75 109 SER A O 1
ATOM 871 N N . GLY A 1 110 ? -15.235 -6.661 -6.152 1.00 83.69 110 GLY A N 1
ATOM 872 C CA . GLY A 1 110 ? -16.111 -7.435 -5.271 1.00 83.69 110 GLY A CA 1
ATOM 873 C C . GLY A 1 110 ? -16.210 -6.816 -3.871 1.00 83.69 110 GLY A C 1
ATOM 874 O O . GLY A 1 110 ? -16.640 -5.675 -3.720 1.00 83.69 110 GLY A O 1
ATOM 875 N N . ASN A 1 111 ? -15.815 -7.576 -2.846 1.00 83.88 111 ASN A N 1
ATOM 876 C CA . ASN A 1 111 ? -15.815 -7.161 -1.436 1.00 83.88 111 ASN A CA 1
ATOM 877 C C . ASN A 1 111 ? -14.427 -6.743 -0.913 1.00 83.88 111 ASN A C 1
ATOM 879 O O . ASN A 1 111 ? -14.217 -6.706 0.305 1.00 83.88 111 ASN A O 1
ATOM 883 N N . ALA A 1 112 ? -13.475 -6.502 -1.814 1.00 88.94 112 ALA A N 1
ATOM 884 C CA . ALA A 1 112 ? -12.099 -6.185 -1.477 1.00 88.94 112 ALA A CA 1
ATOM 885 C C . ALA A 1 112 ? -11.649 -4.882 -2.141 1.00 88.94 112 ALA A C 1
ATOM 887 O O . ALA A 1 112 ? -11.966 -4.615 -3.303 1.00 88.94 112 ALA A O 1
ATOM 888 N N . ASP A 1 113 ? -10.858 -4.109 -1.407 1.00 88.31 113 ASP A N 1
ATOM 889 C CA . ASP A 1 113 ? -10.158 -2.941 -1.929 1.00 88.31 113 ASP A CA 1
ATOM 890 C C . ASP A 1 113 ? -8.677 -3.260 -2.042 1.00 88.31 113 ASP A C 1
ATOM 892 O O . ASP A 1 113 ? -8.113 -3.939 -1.185 1.00 88.31 113 ASP A O 1
ATOM 896 N N . TYR A 1 114 ? -8.060 -2.767 -3.100 1.00 89.88 114 TYR A N 1
ATOM 897 C CA . TYR A 1 114 ? -6.673 -2.979 -3.461 1.00 89.88 114 TYR A CA 1
ATOM 898 C C . TYR A 1 114 ? -6.007 -1.622 -3.577 1.00 89.88 114 TYR A C 1
ATOM 900 O O . TYR A 1 114 ? -6.566 -0.725 -4.197 1.00 89.88 114 TYR A O 1
ATOM 908 N N . PHE A 1 115 ? -4.837 -1.450 -2.985 1.00 88.44 115 PHE A N 1
ATOM 909 C CA . PHE A 1 115 ? -4.086 -0.203 -3.073 1.00 88.44 115 PHE A CA 1
ATOM 910 C C . PHE A 1 115 ? -2.595 -0.487 -3.016 1.00 88.44 115 PHE A C 1
ATOM 912 O O . PHE A 1 115 ? -2.157 -1.548 -2.556 1.00 88.44 115 PHE A O 1
ATOM 919 N N . ILE A 1 116 ? -1.824 0.477 -3.502 1.00 89.06 116 ILE A N 1
ATOM 920 C CA . ILE A 1 116 ? -0.377 0.376 -3.600 1.00 89.06 116 ILE A CA 1
ATOM 921 C C . ILE A 1 116 ? 0.249 1.256 -2.524 1.00 89.06 116 ILE A C 1
ATOM 923 O O . ILE A 1 116 ? -0.118 2.420 -2.377 1.00 89.06 116 ILE A O 1
ATOM 927 N N . VAL A 1 117 ? 1.188 0.694 -1.767 1.00 88.69 117 VAL A N 1
ATOM 928 C CA . VAL A 1 117 ? 1.971 1.421 -0.763 1.00 88.69 117 VAL A CA 1
ATOM 929 C C . VAL A 1 117 ? 3.409 1.516 -1.234 1.00 88.69 117 VAL A C 1
ATOM 931 O O . VAL A 1 117 ? 4.074 0.491 -1.372 1.00 88.69 117 VAL A O 1
ATOM 934 N N . HIS A 1 118 ? 3.892 2.741 -1.420 1.00 86.44 118 HIS A N 1
ATOM 935 C CA . HIS A 1 118 ? 5.282 3.023 -1.759 1.00 86.44 118 HIS A CA 1
ATOM 936 C C . HIS A 1 118 ? 6.053 3.470 -0.518 1.00 86.44 118 HIS A C 1
ATOM 938 O O . HIS A 1 118 ? 5.647 4.392 0.195 1.00 86.44 118 HIS A O 1
ATOM 944 N N . MET A 1 119 ? 7.182 2.818 -0.269 1.00 85.56 119 MET A N 1
ATOM 945 C CA . MET A 1 119 ? 8.119 3.152 0.792 1.00 85.56 119 MET A CA 1
ATOM 946 C C . MET A 1 119 ? 9.518 3.277 0.210 1.00 85.56 119 MET A C 1
ATOM 948 O O . MET A 1 119 ? 9.915 2.475 -0.629 1.00 85.56 119 MET A O 1
ATOM 952 N N . MET A 1 120 ? 10.298 4.229 0.698 1.00 81.31 120 MET A N 1
ATOM 953 C CA . MET A 1 120 ? 11.675 4.406 0.258 1.00 81.31 120 MET A CA 1
ATOM 954 C C . MET A 1 120 ? 12.600 4.652 1.446 1.00 81.31 120 MET A C 1
ATOM 956 O O . MET A 1 120 ? 12.193 5.204 2.463 1.00 81.31 120 MET A O 1
ATOM 960 N N . ARG A 1 121 ? 13.862 4.245 1.346 1.00 78.06 121 ARG A N 1
ATOM 961 C CA . ARG A 1 121 ? 14.899 4.565 2.336 1.00 78.06 121 ARG A CA 1
ATOM 962 C C . ARG A 1 121 ? 15.928 5.502 1.704 1.00 78.06 121 ARG A C 1
ATOM 964 O O . ARG A 1 121 ? 16.548 5.088 0.720 1.00 78.06 121 ARG A O 1
ATOM 971 N N . PRO A 1 122 ? 16.148 6.721 2.241 1.00 69.25 122 PRO A N 1
ATOM 972 C CA . PRO A 1 122 ? 17.096 7.669 1.667 1.00 69.25 122 PRO A CA 1
ATOM 973 C C . PRO A 1 122 ? 18.491 7.056 1.566 1.00 69.25 122 PRO A C 1
ATOM 975 O O . PRO A 1 122 ? 18.899 6.266 2.423 1.00 69.25 122 PRO A O 1
ATOM 978 N N . ILE A 1 123 ? 19.231 7.447 0.528 1.00 65.06 123 ILE A N 1
ATOM 979 C CA . ILE A 1 123 ? 20.551 6.884 0.213 1.00 65.06 123 ILE A CA 1
ATOM 980 C C . ILE A 1 123 ? 21.583 7.122 1.328 1.00 65.06 123 ILE A C 1
ATOM 982 O O . ILE A 1 123 ? 22.485 6.314 1.516 1.00 65.06 123 ILE A O 1
ATOM 986 N N . GLU A 1 124 ? 21.395 8.185 2.111 1.00 65.19 124 GLU A N 1
ATOM 987 C CA . GLU A 1 124 ? 22.230 8.593 3.250 1.00 65.19 124 GLU A CA 1
ATOM 988 C C . GLU A 1 124 ? 22.233 7.577 4.398 1.00 65.19 124 GLU A C 1
ATOM 990 O O . GLU A 1 124 ? 23.174 7.530 5.184 1.00 65.19 124 GLU A O 1
ATOM 995 N N . TYR A 1 125 ? 21.195 6.743 4.495 1.00 62.41 125 TYR A N 1
ATOM 996 C CA . TYR A 1 125 ? 21.065 5.740 5.548 1.00 62.41 125 TYR A CA 1
ATOM 997 C C . TYR A 1 125 ? 21.552 4.360 5.109 1.00 62.41 125 TYR A C 1
ATOM 999 O O . TYR A 1 125 ? 21.123 3.371 5.702 1.00 62.41 125 TYR A O 1
ATOM 1007 N N . LYS A 1 126 ? 22.369 4.247 4.056 1.00 59.78 126 LYS A N 1
ATOM 1008 C CA . LYS A 1 126 ? 22.696 2.958 3.438 1.00 59.78 126 LYS A CA 1
ATOM 1009 C C . LYS A 1 126 ? 24.178 2.594 3.550 1.00 59.78 126 LYS A C 1
ATOM 1011 O O . LYS A 1 126 ? 25.028 3.335 3.073 1.00 59.78 126 LYS A O 1
ATOM 1016 N N . ASP A 1 127 ? 24.451 1.406 4.095 1.00 53.78 127 ASP A N 1
ATOM 1017 C CA . ASP A 1 127 ? 25.809 0.842 4.189 1.00 53.78 127 ASP A CA 1
ATOM 1018 C C . ASP A 1 127 ? 26.271 0.191 2.865 1.00 53.78 127 ASP A C 1
ATOM 1020 O O . ASP A 1 127 ? 27.460 0.170 2.561 1.00 53.78 127 ASP A O 1
ATOM 1024 N N . GLU A 1 128 ? 25.336 -0.291 2.033 1.00 54.25 128 GLU A N 1
ATOM 1025 C CA . GLU A 1 128 ? 25.604 -0.882 0.711 1.00 54.25 128 GLU A CA 1
ATOM 1026 C C . GLU A 1 128 ? 24.601 -0.387 -0.338 1.00 54.25 128 GLU A C 1
ATOM 1028 O O . GLU A 1 128 ? 23.391 -0.488 -0.156 1.00 54.25 128 GLU A O 1
ATOM 1033 N N . ILE A 1 129 ? 25.071 0.108 -1.485 1.00 51.59 129 ILE A N 1
ATOM 1034 C CA . ILE A 1 129 ? 24.220 0.659 -2.550 1.00 51.59 129 ILE A CA 1
ATOM 1035 C C . ILE A 1 129 ? 23.523 -0.467 -3.347 1.00 51.59 129 ILE A C 1
ATOM 1037 O O . ILE A 1 129 ? 23.882 -0.768 -4.481 1.00 51.59 129 ILE A O 1
ATOM 1041 N N . THR A 1 130 ? 22.465 -1.076 -2.805 1.00 52.25 130 THR A N 1
ATOM 1042 C CA . THR A 1 130 ? 21.474 -1.827 -3.614 1.00 52.25 130 THR A CA 1
ATOM 1043 C C . THR A 1 130 ? 20.553 -0.831 -4.313 1.00 52.25 130 THR A C 1
ATOM 1045 O O . THR A 1 130 ? 19.450 -0.544 -3.862 1.00 52.25 130 THR A O 1
ATOM 1048 N N . THR A 1 131 ? 21.059 -0.167 -5.341 1.00 51.25 131 THR A N 1
ATOM 1049 C CA . THR A 1 131 ? 20.260 0.795 -6.098 1.00 51.25 131 THR A CA 1
ATOM 1050 C C . THR A 1 131 ? 19.117 0.080 -6.798 1.00 51.25 131 THR A C 1
ATOM 1052 O O . THR A 1 131 ? 19.327 -0.921 -7.485 1.00 51.25 131 THR A O 1
ATOM 1055 N N . CYS A 1 132 ? 17.916 0.648 -6.713 1.00 57.53 132 CYS A N 1
ATOM 1056 C CA . CYS A 1 132 ? 17.088 0.628 -7.903 1.00 57.53 132 CYS A CA 1
ATOM 1057 C C . CYS A 1 132 ? 17.915 1.277 -9.014 1.00 57.53 132 CYS A C 1
ATOM 1059 O O . CYS A 1 132 ? 18.424 2.385 -8.812 1.00 57.53 132 CYS A O 1
ATOM 1061 N N . ARG A 1 133 ? 18.173 0.533 -10.102 1.00 54.41 133 ARG A N 1
ATOM 1062 C CA . ARG A 1 133 ? 19.097 0.941 -11.175 1.00 54.41 133 ARG A CA 1
ATOM 1063 C C . ARG A 1 133 ? 18.874 2.431 -11.474 1.00 54.41 133 ARG A C 1
ATOM 1065 O O . ARG A 1 133 ? 17.751 2.799 -11.790 1.00 54.41 133 ARG A O 1
ATOM 1072 N N . LEU A 1 134 ? 19.951 3.228 -11.361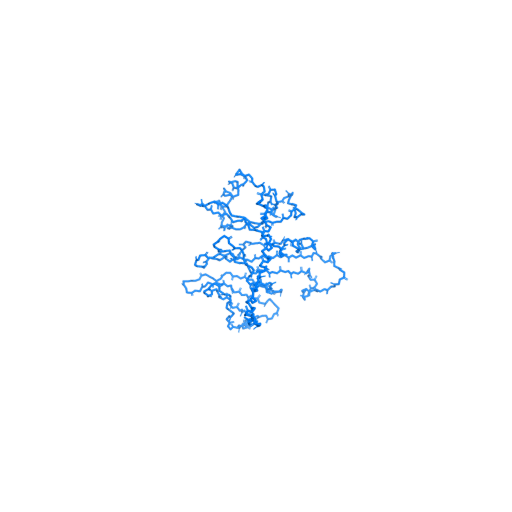 1.00 52.00 134 LEU A N 1
ATOM 1073 C CA . LEU A 1 134 ? 20.031 4.707 -11.448 1.00 52.00 134 LEU A CA 1
ATOM 1074 C C . LEU A 1 134 ? 20.088 5.502 -10.124 1.00 52.00 134 LEU A C 1
ATOM 1076 O O . LEU A 1 134 ? 19.503 6.577 -10.025 1.00 52.00 134 LEU A O 1
ATOM 1080 N N . GLY A 1 135 ? 20.843 5.052 -9.115 1.00 49.38 135 GLY A N 1
ATOM 1081 C CA . GLY A 1 135 ? 21.231 5.951 -8.010 1.00 49.38 135 GLY A CA 1
ATOM 1082 C C . GLY A 1 135 ? 20.088 6.389 -7.084 1.00 49.38 135 GLY A C 1
ATOM 1083 O O . GLY A 1 135 ? 20.279 7.305 -6.288 1.00 49.38 135 GLY A O 1
ATOM 1084 N N . ARG A 1 136 ? 18.912 5.754 -7.177 1.00 54.19 136 ARG A N 1
ATOM 1085 C CA . ARG A 1 136 ? 17.773 6.030 -6.298 1.00 54.19 136 ARG A CA 1
ATOM 1086 C C . ARG A 1 136 ? 17.865 5.257 -4.983 1.00 54.19 136 ARG A C 1
ATOM 1088 O O . ARG A 1 136 ? 18.582 4.255 -4.873 1.00 54.19 136 ARG A O 1
ATOM 1095 N N . ALA A 1 137 ? 17.138 5.780 -3.998 1.00 60.56 137 ALA A N 1
ATOM 1096 C CA . ALA A 1 137 ? 16.857 5.176 -2.701 1.00 60.56 137 ALA A CA 1
ATOM 1097 C C . ALA A 1 137 ? 16.448 3.694 -2.819 1.00 60.56 137 ALA A C 1
ATOM 1099 O O . ALA A 1 137 ? 16.035 3.224 -3.877 1.00 60.56 137 ALA A O 1
ATOM 1100 N N . ASP A 1 138 ? 16.575 2.933 -1.729 1.00 74.12 138 ASP A N 1
ATOM 1101 C CA . ASP A 1 138 ? 15.988 1.589 -1.692 1.00 74.12 138 ASP A CA 1
ATOM 1102 C C . ASP A 1 138 ? 14.465 1.733 -1.666 1.00 74.12 138 ASP A C 1
ATOM 1104 O O . ASP A 1 138 ? 13.912 2.204 -0.672 1.00 74.12 138 ASP A O 1
ATOM 1108 N N . GLU A 1 139 ? 13.814 1.392 -2.772 1.00 79.75 139 GLU A N 1
ATOM 1109 C CA . GLU A 1 139 ? 12.372 1.513 -2.962 1.00 79.75 139 GLU A CA 1
ATOM 1110 C C . GLU A 1 139 ? 11.703 0.148 -2.743 1.00 79.75 139 GLU A C 1
ATOM 1112 O O . GLU A 1 139 ? 12.150 -0.890 -3.239 1.00 79.75 139 GLU A O 1
ATOM 1117 N N . LYS A 1 140 ? 10.607 0.152 -1.985 1.00 85.81 140 LYS A N 1
ATOM 1118 C CA . LYS A 1 140 ? 9.697 -0.978 -1.807 1.00 85.81 140 LYS A CA 1
ATOM 1119 C C . LYS A 1 140 ? 8.303 -0.532 -2.194 1.00 85.81 140 LYS A C 1
ATOM 1121 O O . LYS A 1 140 ? 7.834 0.507 -1.734 1.00 85.81 140 LYS A O 1
ATOM 1126 N N 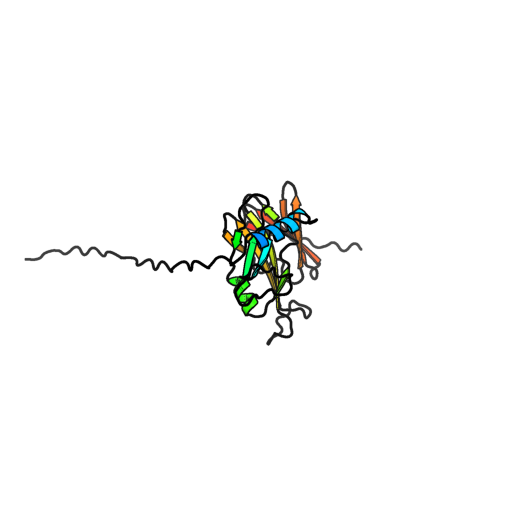. SER A 1 141 ? 7.629 -1.337 -3.001 1.00 88.62 141 SER A N 1
ATOM 1127 C CA . SER A 1 141 ? 6.244 -1.086 -3.362 1.00 88.62 141 SER A CA 1
ATOM 1128 C C . SER A 1 141 ? 5.412 -2.340 -3.168 1.00 88.62 141 SER A C 1
ATOM 1130 O O . SER A 1 141 ? 5.808 -3.433 -3.568 1.00 88.62 141 SER A O 1
ATOM 1132 N N . TYR A 1 142 ? 4.282 -2.184 -2.493 1.00 91.31 142 TYR A N 1
ATOM 1133 C CA . TYR A 1 142 ? 3.427 -3.281 -2.072 1.00 91.31 142 TYR A CA 1
ATOM 1134 C C . TYR A 1 142 ? 2.049 -3.132 -2.682 1.00 91.31 142 TYR A C 1
ATOM 1136 O O . TYR A 1 142 ? 1.402 -2.111 -2.460 1.00 91.31 142 TYR A O 1
ATOM 1144 N N . LEU A 1 143 ? 1.541 -4.193 -3.308 1.00 92.56 143 LEU A N 1
ATOM 1145 C CA . LEU A 1 143 ? 0.110 -4.313 -3.556 1.00 92.56 143 LEU A CA 1
ATOM 1146 C C . LEU A 1 143 ? -0.554 -4.937 -2.333 1.00 92.56 143 LEU A C 1
ATOM 1148 O O . LEU A 1 143 ? -0.253 -6.071 -1.950 1.00 92.56 143 LEU A O 1
ATOM 1152 N N . ILE A 1 144 ? -1.487 -4.213 -1.734 1.00 92.31 144 ILE A N 1
ATOM 1153 C CA . ILE A 1 144 ? -2.205 -4.623 -0.532 1.00 92.31 144 ILE A CA 1
ATOM 1154 C C . ILE A 1 144 ? -3.684 -4.765 -0.862 1.00 92.31 144 ILE A C 1
ATOM 1156 O O . ILE A 1 144 ? -4.235 -3.957 -1.598 1.00 92.31 144 ILE A O 1
ATOM 1160 N N . SER A 1 145 ? -4.331 -5.783 -0.295 1.00 91.88 145 SER A N 1
ATOM 1161 C CA . SER A 1 145 ? -5.784 -5.931 -0.304 1.00 91.88 145 SER A CA 1
ATOM 1162 C C . SER A 1 145 ? -6.3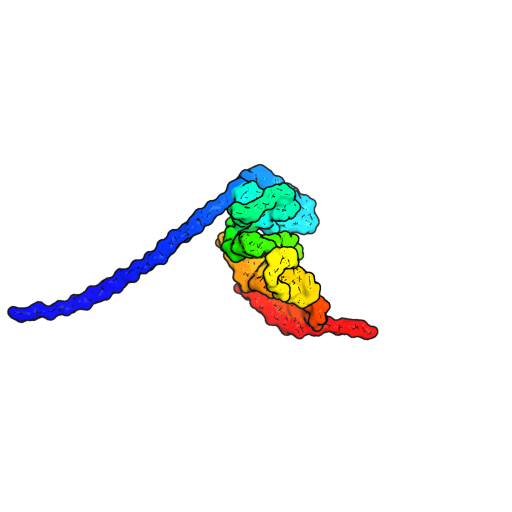62 -5.813 1.102 1.00 91.88 145 SER A C 1
ATOM 1164 O O . SER A 1 145 ? -5.811 -6.399 2.041 1.00 91.88 145 SER A O 1
ATOM 1166 N N . VAL A 1 146 ? -7.514 -5.167 1.236 1.00 89.12 146 VAL A N 1
ATOM 1167 C CA . VAL A 1 146 ? -8.343 -5.159 2.442 1.00 89.12 146 VAL A CA 1
ATOM 1168 C C . VAL A 1 146 ? -9.695 -5.786 2.117 1.00 89.12 146 VAL A C 1
ATOM 1170 O O . VAL A 1 146 ? -10.408 -5.318 1.239 1.00 89.12 146 VAL A O 1
ATOM 1173 N N . SER A 1 147 ? -10.061 -6.855 2.825 1.00 88.50 147 SER A N 1
ATOM 1174 C CA . SER A 1 147 ? -11.366 -7.519 2.687 1.00 88.50 147 SER A CA 1
ATOM 1175 C C . SER A 1 147 ? -11.807 -8.117 4.017 1.00 88.50 147 SER A C 1
ATOM 1177 O O . SER A 1 147 ? -10.975 -8.623 4.769 1.00 88.50 147 SER A O 1
ATOM 1179 N N . ASN A 1 148 ? -13.106 -8.064 4.331 1.00 84.31 148 ASN A N 1
ATOM 1180 C CA . ASN A 1 148 ? -13.674 -8.644 5.559 1.00 84.31 148 ASN A CA 1
ATOM 1181 C C . ASN A 1 148 ? -12.868 -8.294 6.833 1.00 84.31 148 ASN A C 1
ATOM 1183 O O . ASN A 1 148 ? -12.559 -9.167 7.646 1.00 84.31 148 ASN A O 1
ATOM 1187 N N . ASN A 1 149 ? -12.481 -7.023 6.973 1.00 80.94 149 ASN A N 1
ATOM 1188 C CA . ASN A 1 149 ? -11.669 -6.492 8.075 1.00 80.94 149 ASN A CA 1
ATOM 1189 C C . ASN A 1 149 ? -10.280 -7.141 8.212 1.00 80.94 149 ASN A C 1
ATOM 1191 O O . ASN A 1 149 ? -9.704 -7.167 9.300 1.00 80.94 149 ASN A O 1
ATOM 1195 N N . LYS A 1 150 ? -9.718 -7.649 7.115 1.00 87.44 150 LYS A N 1
ATOM 1196 C CA . LYS A 1 150 ? -8.371 -8.215 7.069 1.00 87.44 150 LYS A CA 1
ATOM 1197 C C . LYS A 1 150 ? -7.554 -7.539 5.988 1.00 87.44 150 LYS A C 1
ATOM 1199 O O . LYS A 1 150 ? -8.003 -7.414 4.852 1.00 87.44 150 LYS A O 1
ATOM 1204 N N . LEU A 1 151 ? -6.334 -7.174 6.354 1.00 90.44 151 LEU A N 1
ATOM 1205 C CA . LEU A 1 151 ? -5.314 -6.705 5.433 1.00 90.44 151 LEU A CA 1
ATOM 1206 C C . LEU A 1 151 ? -4.438 -7.878 4.995 1.00 90.44 151 LEU A C 1
ATOM 1208 O O . LEU A 1 151 ? -4.049 -8.714 5.812 1.00 90.44 151 LEU A O 1
ATOM 1212 N N . LYS A 1 152 ? -4.107 -7.928 3.707 1.00 92.56 152 LYS A N 1
ATOM 1213 C CA . LYS A 1 152 ? -3.201 -8.916 3.124 1.00 92.56 152 LYS A CA 1
ATOM 1214 C C . LYS A 1 152 ? -2.278 -8.245 2.113 1.00 92.56 152 LYS A C 1
ATOM 1216 O O . LYS A 1 152 ? -2.745 -7.512 1.252 1.00 92.56 152 LYS A O 1
ATOM 1221 N N . ILE A 1 153 ? -0.987 -8.553 2.185 1.00 92.62 153 ILE A N 1
ATOM 1222 C CA . ILE A 1 153 ? -0.032 -8.227 1.122 1.00 92.62 153 ILE A CA 1
ATOM 1223 C C . ILE A 1 153 ? -0.235 -9.231 -0.018 1.00 92.62 153 ILE A C 1
ATOM 1225 O O . ILE A 1 153 ? -0.121 -10.442 0.194 1.00 92.62 153 ILE A O 1
ATOM 1229 N N . ILE A 1 154 ? -0.584 -8.731 -1.200 1.00 93.44 154 ILE A N 1
ATOM 1230 C CA . ILE A 1 154 ? -0.766 -9.518 -2.424 1.00 93.44 154 ILE A CA 1
ATOM 1231 C C . ILE A 1 154 ? 0.574 -9.703 -3.132 1.00 93.44 154 ILE A C 1
ATOM 1233 O O . ILE A 1 154 ? 0.912 -10.828 -3.490 1.00 93.44 154 ILE A O 1
ATOM 1237 N N . ASP A 1 155 ? 1.338 -8.621 -3.269 1.00 92.38 155 ASP A N 1
ATOM 1238 C CA . ASP A 1 155 ? 2.663 -8.604 -3.887 1.00 92.38 155 ASP A CA 1
ATOM 1239 C C . ASP A 1 155 ? 3.578 -7.625 -3.124 1.00 92.38 155 ASP A C 1
ATOM 1241 O O . ASP A 1 155 ? 3.103 -6.624 -2.585 1.00 92.38 155 ASP A O 1
ATOM 1245 N N . ARG A 1 156 ? 4.870 -7.955 -3.020 1.00 91.75 156 ARG A N 1
ATOM 1246 C CA . ARG A 1 156 ? 5.896 -7.199 -2.272 1.00 91.75 156 ARG A CA 1
ATOM 1247 C C . ARG A 1 156 ? 6.797 -6.336 -3.159 1.00 91.75 156 ARG A C 1
ATOM 1249 O O . ARG A 1 156 ? 7.690 -5.676 -2.635 1.00 91.75 156 ARG A O 1
ATOM 1256 N N . ASP A 1 157 ? 6.614 -6.414 -4.472 1.00 88.56 157 ASP A N 1
ATOM 1257 C CA . ASP A 1 157 ? 7.409 -5.709 -5.475 1.00 88.56 157 ASP A CA 1
ATOM 1258 C C . ASP A 1 157 ? 6.490 -5.229 -6.613 1.00 88.56 157 ASP A C 1
ATOM 1260 O O . ASP A 1 157 ? 6.654 -5.593 -7.782 1.00 88.56 157 ASP A O 1
ATOM 1264 N N . PHE A 1 158 ? 5.449 -4.469 -6.247 1.00 89.38 158 PHE A N 1
ATOM 1265 C CA . PHE A 1 158 ? 4.394 -4.039 -7.162 1.00 89.38 158 PHE A CA 1
ATOM 1266 C C . PHE A 1 158 ? 4.001 -2.556 -7.009 1.00 89.38 158 PHE A C 1
ATOM 1268 O O . PHE A 1 158 ? 3.448 -2.210 -5.967 1.00 89.38 158 PHE A O 1
ATOM 1275 N N . PRO A 1 159 ? 4.163 -1.728 -8.064 1.00 87.62 159 PRO A N 1
ATOM 1276 C CA . PRO A 1 159 ? 4.915 -2.050 -9.271 1.00 87.62 159 PRO A CA 1
ATOM 1277 C C . PRO A 1 159 ? 6.397 -2.241 -8.935 1.00 87.62 159 PRO A C 1
ATOM 1279 O O . PRO A 1 159 ? 6.894 -1.763 -7.914 1.00 87.62 159 PRO A O 1
ATOM 1282 N N . LYS A 1 160 ? 7.107 -2.951 -9.810 1.00 84.94 160 LYS A N 1
ATOM 1283 C CA . LYS A 1 160 ? 8.551 -3.122 -9.665 1.00 84.94 160 LYS A CA 1
ATOM 1284 C C . LYS A 1 160 ? 9.255 -1.780 -9.746 1.00 84.94 160 LYS A C 1
ATOM 1286 O O . LYS A 1 160 ? 8.760 -0.843 -10.377 1.00 84.94 160 LYS A O 1
ATOM 1291 N N . CYS A 1 161 ? 10.449 -1.715 -9.172 1.00 78.62 161 CYS A N 1
ATOM 1292 C CA . CYS A 1 161 ? 11.220 -0.487 -9.242 1.00 78.62 161 CYS A CA 1
ATOM 1293 C C . CYS A 1 161 ? 11.454 -0.021 -10.689 1.00 78.62 161 CYS A C 1
ATOM 1295 O O . CYS A 1 161 ? 11.705 -0.833 -11.582 1.00 78.62 161 CYS A O 1
ATOM 1297 N N . GLY A 1 162 ? 11.363 1.291 -10.918 1.00 78.12 162 GLY A N 1
ATOM 1298 C CA . GLY A 1 162 ? 11.454 1.868 -12.260 1.00 78.12 162 GLY A CA 1
ATOM 1299 C C . GLY A 1 162 ? 10.185 1.741 -13.100 1.00 78.12 162 GLY A C 1
ATOM 1300 O O . GLY A 1 162 ? 10.227 2.001 -14.299 1.00 78.12 162 GLY A O 1
ATOM 1301 N N . SER A 1 163 ? 9.071 1.335 -12.493 1.00 85.88 163 SER A N 1
ATOM 1302 C CA . SER A 1 163 ? 7.782 1.235 -13.168 1.00 85.88 163 SER A CA 1
ATOM 1303 C C . SER A 1 163 ? 6.738 2.133 -12.508 1.00 85.88 163 SER A C 1
ATOM 1305 O O . SER A 1 163 ? 6.761 2.337 -11.294 1.00 85.88 163 SER A O 1
ATOM 1307 N N . SER A 1 164 ? 5.798 2.645 -13.298 1.00 86.75 164 SER A N 1
ATOM 1308 C CA . SER A 1 164 ? 4.568 3.259 -12.792 1.00 86.75 164 SER A CA 1
ATOM 1309 C C . SER A 1 164 ? 3.424 2.251 -12.840 1.00 86.75 164 SER A C 1
ATOM 1311 O O . SER A 1 164 ? 3.451 1.314 -13.636 1.00 86.75 164 SER A O 1
ATOM 1313 N N . ALA A 1 165 ? 2.429 2.430 -11.975 1.00 89.50 165 ALA A N 1
ATOM 1314 C CA . ALA A 1 165 ? 1.172 1.697 -12.029 1.00 89.50 165 ALA A CA 1
ATOM 1315 C C . ALA A 1 165 ? 0.025 2.691 -12.192 1.00 89.50 165 ALA A C 1
ATOM 1317 O O . ALA A 1 165 ? -0.015 3.700 -11.488 1.00 89.50 165 ALA A O 1
ATOM 1318 N N . GLU A 1 166 ? -0.903 2.376 -13.085 1.00 89.62 166 GLU A N 1
ATOM 1319 C CA . GLU A 1 166 ? -2.127 3.134 -13.330 1.00 89.62 166 GLU A CA 1
ATOM 1320 C C . GLU A 1 166 ? -3.332 2.207 -13.206 1.00 89.62 166 GLU A C 1
ATOM 1322 O O . GLU A 1 166 ? -3.278 1.041 -13.596 1.00 89.62 166 GLU A O 1
ATOM 1327 N N . VAL A 1 167 ? -4.432 2.710 -12.653 1.00 90.56 167 VAL A N 1
ATOM 1328 C CA . VAL A 1 167 ? -5.652 1.922 -12.456 1.00 90.56 167 VAL A CA 1
ATOM 1329 C C . VAL A 1 167 ? -6.322 1.590 -13.794 1.00 90.56 167 VAL A C 1
ATOM 1331 O O . VAL A 1 167 ? -6.670 2.472 -14.573 1.00 90.56 167 VAL A O 1
ATOM 1334 N N . ILE A 1 168 ? -6.604 0.307 -14.008 1.00 90.88 168 ILE A N 1
ATOM 1335 C CA . ILE A 1 168 ? -7.557 -0.198 -14.998 1.00 90.88 168 ILE A CA 1
ATOM 1336 C C . ILE A 1 168 ? -8.896 -0.383 -14.288 1.00 90.88 168 ILE A C 1
ATOM 1338 O O . ILE A 1 168 ? -9.014 -1.191 -13.362 1.00 90.88 168 ILE A O 1
ATOM 1342 N N . LYS A 1 169 ? -9.915 0.348 -14.739 1.00 86.38 169 LYS A N 1
ATOM 1343 C CA . LYS A 1 169 ? -11.295 0.195 -14.275 1.00 86.38 169 LYS A CA 1
ATOM 1344 C C . LYS A 1 169 ? -12.256 0.352 -15.451 1.00 86.38 169 LYS A C 1
ATOM 1346 O O . LYS A 1 169 ? -12.735 1.447 -15.727 1.00 86.38 169 LYS A O 1
ATOM 1351 N N . THR A 1 170 ? -12.505 -0.751 -16.144 1.00 85.62 170 THR A N 1
ATOM 1352 C CA . THR A 1 170 ? -13.521 -0.879 -17.198 1.00 85.62 170 THR A CA 1
ATOM 1353 C C . THR A 1 170 ? -14.612 -1.849 -16.744 1.00 85.62 170 THR A C 1
ATOM 1355 O O . THR A 1 170 ? -14.464 -2.523 -15.723 1.00 85.62 170 THR A O 1
ATOM 1358 N N . ASP A 1 171 ? -15.714 -1.930 -17.491 1.00 77.69 171 ASP A N 1
ATOM 1359 C CA . ASP A 1 171 ? -16.847 -2.804 -17.147 1.00 77.69 171 ASP A CA 1
ATOM 1360 C C . ASP A 1 171 ? -16.456 -4.295 -17.062 1.00 77.69 171 ASP A C 1
ATOM 1362 O O . ASP A 1 171 ? -17.089 -5.066 -16.343 1.00 77.69 171 ASP A O 1
ATOM 1366 N N . ASP A 1 172 ? -15.397 -4.701 -17.770 1.00 83.94 172 ASP A N 1
ATOM 1367 C CA . ASP A 1 172 ? -14.910 -6.079 -17.882 1.00 83.94 172 ASP A CA 1
ATOM 1368 C C . ASP A 1 172 ? -13.565 -6.338 -17.180 1.00 83.94 172 ASP A C 1
ATOM 1370 O O . ASP A 1 172 ? -13.202 -7.497 -16.959 1.00 83.94 172 ASP A O 1
ATOM 1374 N N . LYS A 1 173 ? -12.806 -5.289 -16.834 1.00 89.19 173 LYS A N 1
ATOM 1375 C CA . LYS A 1 173 ? -11.451 -5.415 -16.285 1.00 89.19 173 LYS A CA 1
ATOM 1376 C C . LYS A 1 173 ? -11.217 -4.474 -15.127 1.00 89.19 173 LYS A C 1
ATOM 1378 O O . LYS A 1 173 ? -11.499 -3.279 -15.164 1.00 89.19 173 LYS A O 1
ATOM 1383 N N . ILE A 1 174 ? -10.580 -5.035 -14.114 1.00 92.19 174 ILE A N 1
ATOM 1384 C CA . ILE A 1 174 ? -10.165 -4.317 -12.929 1.00 92.19 174 ILE A CA 1
ATOM 1385 C C . ILE A 1 174 ? -8.749 -4.737 -12.573 1.00 92.19 174 ILE A C 1
ATOM 1387 O O . ILE A 1 174 ? -8.452 -5.929 -12.552 1.00 92.19 174 ILE A O 1
ATOM 1391 N N . GLY A 1 175 ? -7.852 -3.785 -12.351 1.00 93.75 175 GLY A N 1
ATOM 1392 C CA . GLY A 1 175 ? -6.438 -4.093 -12.168 1.00 93.75 175 GLY A CA 1
ATOM 1393 C C . GLY A 1 175 ? -5.537 -2.901 -12.428 1.00 93.75 175 GLY A C 1
ATOM 1394 O O . GLY A 1 175 ? -5.977 -1.767 -12.332 1.00 93.75 175 GLY A O 1
ATOM 1395 N N . TYR A 1 176 ? -4.286 -3.150 -12.782 1.00 94.00 176 TYR A N 1
ATOM 1396 C CA . TYR A 1 176 ? -3.289 -2.106 -12.973 1.00 94.00 176 TYR A CA 1
ATOM 1397 C C . TYR A 1 176 ? -2.565 -2.270 -14.300 1.00 94.00 176 TYR A C 1
ATOM 1399 O O . TYR A 1 176 ? -2.117 -3.367 -14.624 1.00 94.00 176 TYR A O 1
ATOM 1407 N N . THR A 1 177 ? -2.388 -1.178 -15.028 1.00 93.44 177 THR A N 1
ATOM 1408 C CA . THR A 1 177 ? -1.412 -1.088 -16.110 1.00 93.44 177 THR A CA 1
ATOM 1409 C C . THR A 1 177 ? -0.082 -0.718 -15.480 1.00 93.44 177 THR A C 1
ATOM 1411 O O . THR A 1 177 ? 0.027 0.330 -14.851 1.00 93.44 177 THR A O 1
ATOM 1414 N N . VAL A 1 178 ? 0.926 -1.575 -15.620 1.00 92.75 178 VAL A N 1
ATOM 1415 C CA . VAL A 1 178 ? 2.285 -1.298 -15.152 1.00 92.75 178 VAL A CA 1
ATOM 1416 C C . VAL A 1 178 ? 3.172 -0.986 -16.345 1.00 92.75 178 VAL A C 1
ATOM 1418 O O . VAL A 1 178 ? 3.341 -1.832 -17.227 1.00 92.75 178 VAL A O 1
ATOM 1421 N N . THR A 1 179 ? 3.756 0.206 -16.345 1.00 90.75 179 THR A N 1
ATOM 1422 C CA . THR A 1 179 ? 4.655 0.684 -17.398 1.00 90.75 179 THR A CA 1
ATOM 1423 C C . THR A 1 179 ? 6.082 0.695 -16.874 1.00 90.75 179 THR A C 1
ATOM 1425 O O . THR A 1 179 ? 6.399 1.449 -15.957 1.00 90.75 179 THR A O 1
ATOM 1428 N N . ASP A 1 180 ? 6.944 -0.135 -17.458 1.00 86.81 180 ASP A N 1
ATOM 1429 C CA . ASP A 1 180 ? 8.387 -0.108 -17.233 1.00 86.81 180 ASP A CA 1
ATOM 1430 C C . ASP A 1 180 ? 8.994 1.054 -18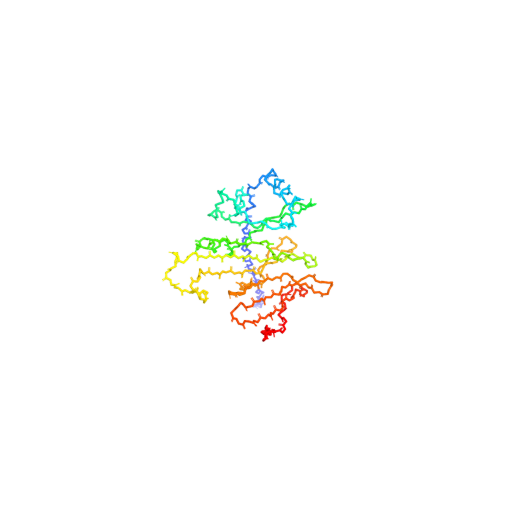.022 1.00 86.81 180 ASP A C 1
ATOM 1432 O O . ASP A 1 180 ? 9.063 1.029 -19.257 1.00 86.81 180 ASP A O 1
ATOM 1436 N N . ILE A 1 181 ? 9.446 2.068 -17.287 1.00 78.75 181 ILE A N 1
ATOM 1437 C CA . ILE A 1 181 ? 9.968 3.321 -17.834 1.00 78.75 181 ILE A CA 1
ATOM 1438 C C . ILE A 1 181 ? 11.307 3.089 -18.554 1.00 78.75 181 ILE A C 1
ATOM 1440 O O . ILE A 1 181 ? 11.670 3.849 -19.449 1.00 78.75 181 ILE A O 1
ATOM 1444 N N . PHE A 1 182 ? 12.042 2.030 -18.203 1.00 74.25 182 PHE A N 1
ATOM 1445 C CA . PHE A 1 182 ? 13.365 1.741 -18.759 1.00 74.25 182 PHE A CA 1
ATOM 1446 C C . PHE A 1 182 ? 13.329 0.693 -19.866 1.00 74.25 182 PHE A C 1
ATOM 1448 O O . PHE A 1 182 ? 14.071 0.796 -20.841 1.00 74.25 182 PHE A O 1
ATOM 1455 N N . GLY A 1 183 ? 12.486 -0.326 -19.709 1.00 70.19 183 GLY A N 1
ATOM 1456 C CA . GLY A 1 183 ? 12.320 -1.404 -20.681 1.00 70.19 183 GLY A CA 1
ATOM 1457 C C . GLY A 1 183 ? 11.362 -1.070 -21.823 1.00 70.19 183 GLY A C 1
ATOM 1458 O O . GLY A 1 183 ? 11.285 -1.839 -22.779 1.00 70.19 183 GLY A O 1
ATOM 1459 N N . GLY A 1 184 ? 10.621 0.041 -21.726 1.00 81.06 184 GLY A N 1
ATOM 1460 C CA . GLY A 1 184 ? 9.617 0.419 -22.719 1.00 81.06 184 GLY A CA 1
ATOM 1461 C C . GLY A 1 184 ? 8.540 -0.654 -22.860 1.00 81.06 184 GLY A C 1
ATOM 1462 O O . GLY A 1 184 ? 8.123 -0.970 -23.972 1.00 81.06 184 GLY A O 1
ATOM 1463 N N . SER A 1 185 ? 8.142 -1.274 -21.746 1.00 88.75 185 SER A N 1
ATOM 1464 C CA . SER A 1 185 ? 7.164 -2.359 -21.742 1.00 88.75 185 SER A CA 1
ATOM 1465 C C . SER A 1 185 ? 5.968 -2.018 -20.869 1.00 88.75 185 SER A C 1
ATOM 1467 O O . SER A 1 185 ? 6.100 -1.377 -19.832 1.00 88.75 185 SER A O 1
ATOM 1469 N N . VAL A 1 186 ? 4.794 -2.457 -21.300 1.00 92.50 186 VAL A N 1
ATOM 1470 C CA . VAL A 1 186 ? 3.524 -2.256 -20.610 1.00 92.50 186 VAL A CA 1
ATOM 1471 C C . VAL A 1 186 ? 2.927 -3.621 -20.326 1.00 92.50 186 VAL A C 1
ATOM 1473 O O . VAL A 1 186 ? 2.838 -4.479 -21.207 1.00 92.50 186 VAL A O 1
ATOM 1476 N N . THR A 1 187 ? 2.535 -3.851 -19.082 1.00 94.75 187 THR A N 1
ATOM 1477 C CA . THR A 1 187 ? 1.906 -5.098 -18.656 1.00 94.75 187 THR A CA 1
ATOM 1478 C C . THR A 1 187 ? 0.671 -4.793 -17.837 1.00 94.75 187 THR A C 1
ATOM 1480 O O . THR A 1 187 ? 0.758 -4.111 -16.820 1.00 94.75 187 THR A O 1
ATOM 1483 N N . ASP A 1 188 ? -0.455 -5.375 -18.227 1.00 95.06 188 ASP A N 1
ATOM 1484 C CA . ASP A 1 188 ? -1.674 -5.292 -17.433 1.00 95.06 188 ASP A CA 1
ATOM 1485 C C . ASP A 1 188 ? -1.641 -6.394 -16.363 1.00 95.06 188 ASP A C 1
ATOM 1487 O O . ASP A 1 188 ? -1.253 -7.537 -16.621 1.00 95.06 188 ASP A O 1
ATOM 1491 N N . PHE A 1 189 ? -2.065 -6.070 -15.152 1.00 95.50 189 PHE A N 1
ATOM 1492 C CA . PHE A 1 189 ? -2.218 -6.998 -14.042 1.00 95.50 189 PHE A CA 1
ATOM 1493 C C . PHE A 1 189 ? -3.655 -6.924 -13.551 1.00 95.50 189 PHE A C 1
ATOM 1495 O O . PHE A 1 189 ? -4.050 -5.942 -12.928 1.00 95.50 189 PHE A O 1
ATOM 1502 N N . LEU A 1 190 ? -4.449 -7.950 -13.840 1.00 95.25 190 LEU A N 1
ATOM 1503 C CA . LEU A 1 190 ? -5.876 -7.966 -13.533 1.00 95.25 190 LEU A CA 1
ATOM 1504 C C . LEU A 1 190 ? -6.139 -8.603 -12.170 1.00 95.25 190 LEU A C 1
ATOM 1506 O O . LEU A 1 190 ? -5.466 -9.550 -11.778 1.00 95.25 190 LEU A O 1
ATOM 1510 N N . ILE A 1 191 ? -7.142 -8.107 -11.454 1.00 93.44 191 ILE A N 1
ATOM 1511 C CA . ILE A 1 191 ? -7.647 -8.718 -10.230 1.00 93.44 191 ILE A CA 1
ATOM 1512 C C . ILE A 1 191 ? -8.794 -9.658 -10.599 1.00 93.44 191 ILE A C 1
ATOM 1514 O O . ILE A 1 191 ? -9.923 -9.221 -10.817 1.00 93.44 191 ILE A O 1
ATOM 1518 N N . ILE A 1 192 ? -8.513 -10.960 -10.632 1.00 90.75 192 ILE A N 1
ATOM 1519 C CA . ILE A 1 192 ? -9.482 -12.006 -10.980 1.00 90.75 192 ILE A CA 1
ATOM 1520 C C . ILE A 1 192 ? -9.686 -12.901 -9.762 1.00 90.75 192 ILE A C 1
ATOM 1522 O O . ILE A 1 192 ? -8.742 -13.482 -9.227 1.00 90.75 192 ILE A O 1
ATOM 1526 N N . ASN A 1 193 ? -10.927 -12.981 -9.268 1.00 88.12 193 ASN A N 1
ATOM 1527 C CA . ASN A 1 193 ? -11.279 -13.744 -8.060 1.00 88.12 193 ASN A CA 1
ATOM 1528 C C . ASN A 1 193 ? -10.370 -13.427 -6.853 1.00 88.12 193 ASN A C 1
ATOM 1530 O O . ASN A 1 193 ? -9.975 -14.304 -6.083 1.00 88.12 193 ASN A O 1
ATOM 1534 N N . GLY A 1 194 ? -9.996 -12.152 -6.727 1.00 84.69 194 GLY A N 1
ATOM 1535 C CA . GLY A 1 194 ? -9.136 -11.633 -5.670 1.00 84.69 194 GLY A CA 1
ATOM 1536 C C . GLY A 1 194 ? -7.650 -11.993 -5.773 1.00 84.69 194 GLY A C 1
ATOM 1537 O O . GLY A 1 194 ? -6.914 -11.803 -4.801 1.00 84.69 194 GLY A O 1
ATOM 1538 N N . LYS A 1 195 ? -7.199 -12.501 -6.924 1.00 90.00 195 LYS A N 1
ATOM 1539 C CA . LYS A 1 195 ? -5.790 -12.759 -7.238 1.00 90.00 195 LYS A CA 1
ATOM 1540 C C . LYS A 1 195 ? -5.294 -11.787 -8.299 1.00 90.00 195 LYS A C 1
ATOM 1542 O O . LYS A 1 195 ? -6.052 -11.409 -9.183 1.00 90.00 195 LYS A O 1
ATOM 1547 N N . LEU A 1 196 ? -4.019 -11.424 -8.206 1.00 93.50 196 LEU A N 1
ATOM 1548 C CA . LEU A 1 196 ? -3.333 -10.648 -9.230 1.00 93.50 196 LEU A CA 1
ATOM 1549 C C . LEU A 1 196 ? -2.885 -11.584 -10.362 1.00 93.50 196 LEU A C 1
ATOM 1551 O O . LEU A 1 196 ? -2.082 -12.488 -10.134 1.00 93.50 196 LEU A O 1
ATOM 1555 N N . GLU A 1 197 ? -3.396 -11.367 -11.568 1.00 95.31 197 GLU A N 1
ATOM 1556 C CA . GLU A 1 197 ? -3.088 -12.143 -12.766 1.00 95.31 197 GLU A CA 1
ATOM 1557 C C . GLU A 1 197 ? -2.377 -11.276 -13.805 1.00 95.31 197 GLU A C 1
ATOM 1559 O O . GLU A 1 197 ? -2.957 -10.360 -14.397 1.00 95.31 197 GLU A O 1
ATOM 1564 N N . LYS A 1 198 ? -1.100 -11.590 -14.041 1.00 95.62 198 LYS A N 1
ATOM 1565 C CA . LYS A 1 198 ? -0.270 -10.927 -15.047 1.00 95.62 198 LYS A CA 1
ATOM 1566 C C . LYS A 1 198 ? -0.756 -11.284 -16.454 1.00 95.62 198 LYS A C 1
ATOM 1568 O O . LYS A 1 198 ? -0.776 -12.457 -16.821 1.00 95.62 198 LYS A O 1
ATOM 1573 N N . GLN A 1 199 ? -1.075 -10.272 -17.249 1.00 95.69 199 GLN A N 1
ATOM 1574 C CA . GLN A 1 199 ? -1.401 -10.414 -18.666 1.00 95.69 199 GLN A CA 1
ATOM 1575 C C . GLN A 1 199 ? -0.126 -10.410 -19.530 1.00 95.69 199 GLN A C 1
ATOM 1577 O O . GLN A 1 199 ? 0.959 -10.071 -19.042 1.00 95.69 199 GLN A O 1
ATOM 1582 N N . PRO A 1 200 ? -0.209 -10.790 -20.818 1.00 94.06 200 PRO A N 1
ATOM 1583 C CA . PRO A 1 200 ? 0.925 -10.693 -21.730 1.00 94.06 200 PRO A CA 1
ATOM 1584 C C . PRO A 1 200 ? 1.514 -9.275 -21.779 1.00 94.06 200 PRO A C 1
ATOM 1586 O O . PRO A 1 200 ? 0.796 -8.288 -21.937 1.00 94.06 200 PRO A O 1
ATOM 1589 N N . THR A 1 201 ? 2.838 -9.185 -21.651 1.00 92.19 201 THR A N 1
ATOM 1590 C CA . THR A 1 201 ? 3.586 -7.926 -21.744 1.00 92.19 201 THR A CA 1
ATOM 1591 C C . THR A 1 201 ? 3.640 -7.449 -23.197 1.00 92.19 201 THR A C 1
ATOM 1593 O O . THR A 1 201 ? 3.904 -8.237 -24.105 1.00 92.19 201 THR A O 1
ATOM 1596 N N . ARG A 1 202 ? 3.420 -6.151 -23.409 1.00 91.69 202 ARG A N 1
ATOM 1597 C CA . ARG A 1 202 ? 3.476 -5.461 -24.704 1.00 91.69 202 ARG A CA 1
ATOM 1598 C C . ARG A 1 202 ? 4.655 -4.489 -24.708 1.00 91.69 202 ARG A C 1
ATOM 1600 O O . ARG A 1 202 ? 4.984 -3.937 -23.663 1.00 91.69 202 ARG A O 1
ATOM 1607 N N . LEU A 1 203 ? 5.293 -4.278 -25.856 1.00 87.81 203 LEU A N 1
ATOM 1608 C CA . LEU A 1 203 ? 6.294 -3.217 -26.008 1.00 87.81 203 LEU A CA 1
ATOM 1609 C C . LEU A 1 203 ? 5.593 -1.917 -26.406 1.00 87.81 203 LEU A C 1
ATOM 1611 O O . LEU A 1 203 ? 4.616 -1.949 -27.152 1.00 87.81 203 LEU A O 1
ATOM 1615 N N . ILE A 1 204 ? 6.087 -0.791 -25.902 1.00 81.25 204 ILE A N 1
ATOM 1616 C CA . ILE A 1 204 ? 5.671 0.533 -26.354 1.00 81.25 204 ILE A CA 1
ATOM 1617 C C . ILE A 1 204 ? 6.244 0.696 -27.761 1.00 81.25 204 ILE A C 1
ATOM 1619 O O . ILE A 1 204 ? 7.463 0.758 -27.932 1.00 81.25 204 ILE A O 1
ATOM 1623 N N . GLU A 1 205 ? 5.378 0.708 -28.776 1.00 70.94 205 GLU A N 1
ATOM 1624 C CA . GLU A 1 205 ? 5.792 1.084 -30.125 1.00 70.94 205 GLU A CA 1
ATOM 1625 C C . GLU A 1 205 ? 6.321 2.518 -30.062 1.00 70.94 205 GLU A C 1
ATOM 1627 O O . GLU A 1 205 ? 5.598 3.445 -29.703 1.00 70.94 205 GLU A O 1
ATOM 1632 N N . GLN A 1 206 ? 7.611 2.699 -30.348 1.00 55.81 206 GLN A N 1
ATOM 1633 C CA . GLN A 1 206 ? 8.153 4.036 -30.537 1.00 55.81 206 GLN A CA 1
ATOM 1634 C C . GLN A 1 206 ? 7.590 4.554 -31.859 1.00 55.81 206 GLN A C 1
ATOM 1636 O O . GLN A 1 206 ? 7.965 4.051 -32.921 1.00 55.81 206 GLN A O 1
ATOM 1641 N N . GLU A 1 207 ? 6.666 5.516 -31.791 1.00 52.25 207 GLU A N 1
ATOM 1642 C CA . GLU A 1 207 ? 6.288 6.303 -32.964 1.00 52.25 207 GLU A CA 1
ATOM 1643 C C . GLU A 1 207 ? 7.572 6.880 -33.573 1.00 52.25 207 GLU A C 1
ATOM 1645 O O . GLU A 1 207 ? 8.392 7.493 -32.884 1.00 52.25 207 GLU A O 1
ATOM 1650 N N . LYS A 1 208 ? 7.785 6.552 -34.846 1.00 39.75 208 LYS A N 1
ATOM 1651 C CA . LYS A 1 208 ? 9.002 6.829 -35.605 1.00 39.75 208 LYS A CA 1
ATOM 1652 C C . LYS A 1 208 ? 8.929 8.183 -36.292 1.00 39.75 208 LYS A C 1
ATOM 1654 O O . LYS A 1 208 ? 7.842 8.496 -36.824 1.00 39.75 208 LYS A O 1
#

Organism: NCBI:txid1549640